Protein AF-A0A4Q5YS05-F1 (afdb_monomer_lite)

Secondary structure (DSSP, 8-state):
--EEETTEEEPTTEEEE-HHHHHHHT-EEETTEEE---HHHHHHHHHHHHHTTSBPPPEEETTEEEEEBTTHHHHH-GGGS---------------------------THHHHHHHHHHHHTTTS-----TT-S--SSS---------HHHHHHHHHHHHHHHHH-HHHHTSSB---HHHHHHHHHHS-HHHHHHHHHHHHT-TTHHHH--BHHHHHHHHHHHHHHHTT-

Radius of gyration: 27.15 Å; chains: 1; bounding box: 56×56×74 Å

Foldseek 3Di:
DWDDDPNDTHDPQKDWDALVVVQVVQWDDDDPDIDTDDSVVVVVVVVVCVVLVQWADWDDDPHTTIIGGPPNVCVVDCVNPDDPPPPPPPDDDDDDDDDDDDPPDPPPPVVVVSSVVVCVVPVPDDDDPGPPPPDDDDDDDPPPPDDDPVLVVVVVVVLVVCVVQQVVQNPAQAHDDSVLVVVDVVVDDPVLLVVLSNVLSPDVCNNVPDRHNSVSSVVSSVVVVVVVVD

pLDDT: mean 75.76, std 22.95, range [25.94, 96.25]

Structure (mmCIF, N/CA/C/O backbone):
data_AF-A0A4Q5YS05-F1
#
_entry.id   AF-A0A4Q5YS05-F1
#
loop_
_atom_site.group_PDB
_atom_site.id
_atom_site.type_symbol
_atom_site.label_atom_id
_atom_site.label_alt_id
_atom_site.label_comp_id
_atom_site.label_asym_id
_atom_site.label_entity_id
_atom_site.label_seq_id
_atom_site.pdbx_PDB_ins_code
_atom_site.Cartn_x
_atom_site.Cartn_y
_atom_site.Cartn_z
_atom_site.occupancy
_atom_site.B_iso_or_equiv
_atom_site.auth_seq_id
_atom_site.auth_comp_id
_atom_site.auth_asym_id
_atom_site.auth_atom_id
_atom_site.pdbx_PDB_model_num
ATOM 1 N N . MET A 1 1 ? 17.108 -23.846 -23.923 1.00 57.75 1 MET A N 1
ATOM 2 C CA . MET A 1 1 ? 18.018 -24.291 -22.852 1.00 57.75 1 MET A CA 1
ATOM 3 C C . MET A 1 1 ? 17.411 -23.849 -21.539 1.00 57.75 1 MET A C 1
ATOM 5 O O . MET A 1 1 ? 17.376 -22.647 -21.284 1.00 57.75 1 MET A O 1
ATOM 9 N N . ASP A 1 2 ? 16.872 -24.794 -20.776 1.00 75.19 2 ASP A N 1
ATOM 10 C CA . ASP A 1 2 ? 16.338 -24.510 -19.445 1.00 75.19 2 ASP A CA 1
ATOM 11 C C . ASP A 1 2 ? 17.495 -24.235 -18.484 1.00 75.19 2 ASP A C 1
ATOM 13 O O . ASP A 1 2 ? 18.583 -24.799 -18.623 1.00 75.19 2 ASP A O 1
ATOM 17 N N . LYS A 1 3 ? 17.289 -23.306 -17.551 1.00 78.62 3 LYS A N 1
ATOM 18 C CA . LYS A 1 3 ? 18.328 -22.861 -16.615 1.00 78.62 3 LYS A CA 1
ATOM 19 C C . LYS A 1 3 ? 17.874 -23.131 -15.194 1.00 78.62 3 LYS A C 1
ATOM 21 O O . LYS A 1 3 ? 16.704 -22.966 -14.873 1.00 78.62 3 LYS A O 1
ATOM 26 N N . ILE A 1 4 ? 18.807 -23.505 -14.328 1.00 79.88 4 ILE A N 1
ATOM 27 C CA . ILE A 1 4 ? 18.542 -23.609 -12.894 1.00 79.88 4 ILE A CA 1
ATOM 28 C C . ILE A 1 4 ? 18.959 -22.286 -12.258 1.00 79.88 4 ILE A C 1
ATOM 30 O O . ILE A 1 4 ? 20.103 -21.861 -12.415 1.00 79.88 4 ILE A O 1
ATOM 34 N N . ALA A 1 5 ? 18.048 -21.631 -11.540 1.00 69.69 5 ALA A N 1
ATOM 35 C CA . ALA A 1 5 ? 18.396 -20.497 -10.690 1.00 69.69 5 ALA A CA 1
ATOM 36 C C . ALA A 1 5 ? 17.668 -20.604 -9.349 1.00 69.69 5 ALA A C 1
ATOM 38 O O . ALA A 1 5 ? 16.493 -20.963 -9.301 1.00 69.69 5 ALA A O 1
ATOM 39 N N . PHE A 1 6 ? 18.382 -20.312 -8.258 1.00 66.69 6 PHE A N 1
ATOM 40 C CA . PHE A 1 6 ? 17.855 -20.360 -6.886 1.00 66.69 6 PHE A CA 1
ATOM 41 C C . PHE A 1 6 ? 17.143 -21.683 -6.535 1.00 66.69 6 PHE A C 1
ATOM 43 O O . PHE A 1 6 ? 16.116 -21.691 -5.863 1.00 66.69 6 PHE A O 1
ATOM 50 N N . GLY A 1 7 ? 17.672 -22.811 -7.027 1.00 75.75 7 GLY A N 1
ATOM 51 C CA . GLY A 1 7 ? 17.111 -24.146 -6.787 1.00 75.75 7 GLY A CA 1
ATOM 52 C C . GLY A 1 7 ? 15.812 -24.449 -7.543 1.00 75.75 7 GLY A C 1
ATOM 53 O O . GLY A 1 7 ? 15.203 -25.486 -7.299 1.00 75.75 7 GLY A O 1
ATOM 54 N N . ARG A 1 8 ? 15.381 -23.576 -8.463 1.00 76.38 8 ARG A N 1
ATOM 55 C CA . ARG A 1 8 ? 14.202 -23.780 -9.313 1.00 76.38 8 ARG A CA 1
ATOM 56 C C . ARG A 1 8 ? 14.604 -23.952 -10.774 1.00 76.38 8 ARG A C 1
ATOM 58 O O . ARG A 1 8 ? 15.539 -23.311 -11.258 1.00 76.38 8 ARG A O 1
ATOM 65 N N . LEU A 1 9 ? 13.866 -24.807 -11.478 1.00 85.25 9 LEU A N 1
ATOM 66 C CA . LEU A 1 9 ? 13.968 -24.955 -12.925 1.00 85.25 9 LEU A CA 1
ATOM 67 C C . LEU A 1 9 ? 13.234 -23.789 -13.599 1.00 85.25 9 LEU A C 1
ATOM 69 O O . LEU A 1 9 ? 12.023 -23.649 -13.444 1.00 85.25 9 LEU A O 1
ATOM 73 N N . ILE A 1 10 ? 13.965 -22.964 -14.344 1.00 88.12 10 ILE A N 1
ATOM 74 C CA . ILE A 1 10 ? 13.424 -21.856 -15.131 1.00 88.12 10 ILE A CA 1
ATOM 75 C C . ILE A 1 10 ? 13.301 -22.316 -16.577 1.00 88.12 10 ILE A C 1
ATOM 77 O O . ILE A 1 10 ? 14.301 -22.631 -17.233 1.00 88.12 10 ILE A O 1
ATOM 81 N N . ARG A 1 11 ? 12.059 -22.333 -17.063 1.00 88.25 11 ARG A N 1
ATOM 82 C CA . ARG A 1 11 ? 11.733 -22.694 -18.442 1.00 88.25 11 ARG A CA 1
ATOM 83 C C . ARG A 1 11 ? 11.949 -21.511 -19.382 1.00 88.25 11 ARG A C 1
ATOM 85 O O . ARG A 1 11 ? 11.989 -20.351 -18.966 1.00 88.25 11 ARG A O 1
ATOM 92 N N . ARG A 1 12 ? 12.047 -21.795 -20.681 1.00 86.56 12 ARG A N 1
ATOM 93 C CA . ARG A 1 12 ? 12.027 -20.762 -21.731 1.00 86.56 12 ARG A CA 1
ATOM 94 C C . ARG A 1 12 ? 10.811 -19.833 -21.557 1.00 86.56 12 ARG A C 1
ATOM 96 O O . ARG A 1 12 ? 9.699 -20.301 -21.340 1.00 86.56 12 ARG A O 1
ATOM 103 N N . GLY A 1 13 ? 11.038 -18.521 -21.644 1.00 87.06 13 GLY A N 1
ATOM 104 C CA . GLY A 1 13 ? 10.004 -17.496 -21.436 1.00 87.06 13 GLY A CA 1
ATOM 105 C C . GLY A 1 13 ? 9.742 -17.119 -19.972 1.00 87.06 13 GLY A C 1
ATOM 106 O O . GLY A 1 13 ? 8.901 -16.259 -19.709 1.00 87.06 13 GLY A O 1
ATOM 107 N N . GLN A 1 14 ? 10.471 -17.716 -19.023 1.00 90.38 14 GLN A N 1
ATOM 108 C CA . GLN A 1 14 ? 10.430 -17.349 -17.608 1.00 90.38 14 GLN A CA 1
ATOM 109 C C . GLN A 1 14 ? 11.733 -16.680 -17.165 1.00 90.38 14 GLN A C 1
ATOM 111 O O . GLN A 1 14 ? 12.819 -16.973 -17.670 1.00 90.38 14 GLN A O 1
ATOM 116 N N . LEU A 1 15 ? 11.624 -15.781 -16.190 1.00 89.62 15 LEU A N 1
ATOM 117 C CA . LEU A 1 15 ? 12.745 -15.047 -15.624 1.00 89.62 15 LEU A CA 1
ATOM 118 C C . LEU A 1 15 ? 12.557 -14.881 -14.117 1.00 89.62 15 LEU A C 1
ATOM 120 O O . LEU A 1 15 ? 11.584 -14.282 -13.673 1.00 89.62 15 LEU A O 1
ATOM 124 N N . PHE A 1 16 ? 13.515 -15.363 -13.329 1.00 90.75 16 PHE A N 1
ATOM 125 C CA . PHE A 1 16 ? 13.541 -15.123 -11.889 1.00 90.75 16 PHE A CA 1
ATOM 126 C C . PHE A 1 16 ? 14.486 -13.969 -11.567 1.00 90.75 16 PHE A C 1
ATOM 128 O O . PHE A 1 16 ? 15.689 -14.074 -11.823 1.00 90.75 16 PHE A O 1
ATOM 135 N N . ARG A 1 17 ? 13.949 -12.873 -11.024 1.00 90.00 17 ARG A N 1
ATOM 136 C CA . ARG A 1 17 ? 14.733 -11.693 -10.638 1.00 90.00 17 ARG A CA 1
ATOM 137 C C . ARG A 1 17 ? 14.161 -10.978 -9.429 1.00 90.00 17 ARG A C 1
ATOM 139 O O . ARG A 1 17 ? 12.964 -11.013 -9.148 1.00 90.00 17 ARG A O 1
ATOM 146 N N . THR A 1 18 ? 15.037 -10.267 -8.735 1.00 91.06 18 THR A N 1
ATOM 147 C CA . THR A 1 18 ? 14.646 -9.311 -7.701 1.00 91.06 18 THR A CA 1
ATOM 148 C C . THR A 1 18 ? 14.323 -7.951 -8.316 1.00 91.06 18 THR A C 1
ATOM 150 O O . THR A 1 18 ? 14.853 -7.573 -9.363 1.00 91.06 18 THR A O 1
ATOM 153 N N . GLN A 1 19 ? 13.504 -7.153 -7.629 1.00 89.31 19 GLN A N 1
ATOM 154 C CA . GLN A 1 19 ? 13.218 -5.782 -8.062 1.00 89.31 19 GLN A CA 1
ATOM 155 C C . GLN A 1 19 ? 14.488 -4.919 -8.132 1.00 89.31 19 GLN A C 1
ATOM 157 O O . GLN A 1 19 ? 14.585 -4.034 -8.978 1.00 89.31 19 GLN A O 1
ATOM 162 N N . LYS A 1 20 ? 15.476 -5.181 -7.267 1.00 91.38 20 LYS A N 1
ATOM 163 C CA . LYS A 1 20 ? 16.763 -4.476 -7.276 1.00 91.38 20 LYS A CA 1
ATOM 164 C C . LYS A 1 20 ? 17.561 -4.793 -8.541 1.00 91.38 20 LYS A C 1
ATOM 166 O O . LYS A 1 20 ? 17.992 -3.867 -9.216 1.00 91.38 20 LYS A O 1
ATOM 171 N N . GLU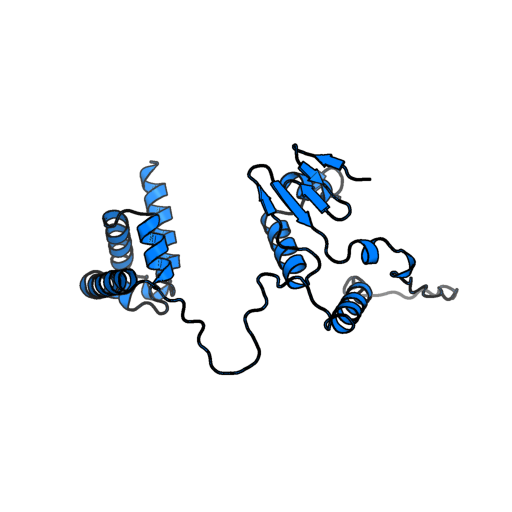 A 1 21 ? 17.690 -6.071 -8.893 1.00 92.69 21 GLU A N 1
ATOM 172 C CA . GLU A 1 21 ? 18.385 -6.490 -10.118 1.00 92.69 21 GLU A CA 1
ATOM 173 C C . GLU A 1 21 ? 17.717 -5.916 -11.371 1.00 92.69 21 GLU A C 1
ATOM 175 O O . GLU A 1 21 ? 18.404 -5.469 -12.281 1.00 92.69 21 GLU A O 1
ATOM 180 N N . ILE A 1 22 ? 16.380 -5.879 -11.408 1.00 92.56 22 ILE A N 1
ATOM 181 C CA . ILE A 1 22 ? 15.634 -5.280 -12.524 1.00 92.56 22 ILE A CA 1
ATOM 182 C C . ILE A 1 22 ? 15.954 -3.786 -12.638 1.00 92.56 22 ILE A C 1
ATOM 184 O O . ILE A 1 22 ? 16.233 -3.294 -13.727 1.00 92.56 22 ILE A O 1
ATOM 188 N N . ARG A 1 23 ? 15.973 -3.058 -11.517 1.00 94.44 23 ARG A N 1
ATOM 189 C CA . ARG A 1 23 ? 16.335 -1.632 -11.500 1.00 94.44 23 ARG A CA 1
ATOM 190 C C . ARG A 1 23 ? 17.771 -1.382 -11.944 1.00 94.44 23 ARG A C 1
ATOM 192 O O . ARG A 1 23 ? 18.026 -0.396 -12.625 1.00 94.44 23 ARG A O 1
ATOM 199 N N . GLU A 1 24 ? 18.697 -2.246 -11.544 1.00 94.25 24 GLU A N 1
ATOM 200 C CA . GLU A 1 24 ? 20.098 -2.163 -11.954 1.00 94.25 24 GLU A CA 1
ATOM 201 C C . GLU A 1 24 ? 20.262 -2.471 -13.446 1.00 94.25 24 GLU A C 1
ATOM 203 O O . GLU A 1 24 ? 20.977 -1.748 -14.137 1.00 94.25 24 GLU A O 1
ATOM 208 N N . ALA A 1 25 ? 19.554 -3.475 -13.966 1.00 94.00 25 ALA A N 1
ATOM 209 C CA . ALA A 1 25 ? 19.558 -3.819 -15.387 1.00 94.00 25 ALA A CA 1
ATOM 210 C C . ALA A 1 25 ? 18.944 -2.715 -16.262 1.00 94.00 25 ALA A C 1
ATOM 212 O O . ALA A 1 25 ? 19.411 -2.479 -17.371 1.00 94.00 25 ALA A O 1
ATOM 213 N N . LEU A 1 26 ? 17.930 -2.016 -15.745 1.00 93.19 26 LEU A N 1
ATOM 214 C CA . LEU A 1 26 ? 17.290 -0.870 -16.395 1.00 93.19 26 LEU A CA 1
ATOM 215 C C . LEU A 1 26 ? 17.979 0.466 -16.081 1.00 93.19 26 LEU A C 1
ATOM 217 O O . LEU A 1 26 ? 17.432 1.518 -16.402 1.00 93.19 26 LEU A O 1
ATOM 221 N N . SER A 1 27 ? 19.137 0.455 -15.417 1.00 94.88 27 SER A N 1
ATOM 222 C CA . SER A 1 27 ? 19.877 1.681 -15.124 1.00 94.88 27 SER A CA 1
ATOM 223 C C . SER A 1 27 ? 20.571 2.222 -16.372 1.00 94.88 27 SER A C 1
ATOM 225 O O . SER A 1 27 ? 21.006 1.469 -17.243 1.00 94.88 27 SER A O 1
ATOM 227 N N . TRP A 1 28 ? 20.706 3.541 -16.456 1.00 96.12 28 TRP A N 1
ATOM 228 C CA . TRP A 1 28 ? 21.373 4.208 -17.571 1.00 96.12 28 TRP A CA 1
ATOM 229 C C . TRP A 1 28 ? 22.392 5.225 -17.067 1.00 96.12 28 TRP A C 1
ATOM 231 O O . TRP A 1 28 ? 22.366 5.664 -15.914 1.00 96.12 28 TRP A O 1
ATOM 241 N N . LYS A 1 29 ? 23.337 5.596 -17.935 1.00 95.50 29 LYS A N 1
ATOM 242 C CA . LYS A 1 29 ? 24.318 6.637 -17.626 1.00 95.50 29 LYS A CA 1
ATOM 243 C C . LYS A 1 29 ? 23.774 8.007 -18.004 1.00 95.50 29 LYS A C 1
ATOM 245 O O . LYS A 1 29 ? 23.277 8.202 -19.109 1.00 95.50 29 LYS A O 1
ATOM 250 N N . VAL A 1 30 ? 23.942 8.963 -17.100 1.00 93.50 30 VAL A N 1
ATOM 251 C CA . VAL A 1 30 ? 23.727 10.390 -17.351 1.00 93.50 30 VAL A CA 1
ATOM 252 C C . VAL A 1 30 ? 25.040 11.096 -17.037 1.00 93.50 30 VAL A C 1
ATOM 254 O O . VAL A 1 30 ? 25.350 11.369 -15.880 1.00 93.50 30 VAL A O 1
ATOM 257 N N . GLY A 1 31 ? 25.865 11.333 -18.058 1.00 95.25 31 GLY A N 1
ATOM 258 C CA . GLY A 1 31 ? 27.258 11.740 -17.848 1.00 95.25 31 GLY A CA 1
ATOM 259 C C . GLY A 1 31 ? 28.034 10.667 -17.071 1.00 95.25 31 GLY A C 1
ATOM 260 O O . GLY A 1 31 ? 28.061 9.506 -17.477 1.00 95.25 31 GLY A O 1
ATOM 261 N N . TYR A 1 32 ? 28.635 11.045 -15.937 1.00 93.69 32 TYR A N 1
ATOM 262 C CA . TYR A 1 32 ? 29.400 10.133 -15.069 1.00 93.69 32 TYR A CA 1
ATOM 263 C C . TYR A 1 32 ? 28.557 9.405 -14.012 1.00 93.69 32 TYR A C 1
ATOM 265 O O . TYR A 1 32 ? 29.038 8.450 -13.403 1.00 93.69 32 TYR A O 1
ATOM 273 N N . ARG A 1 33 ? 27.309 9.832 -13.779 1.00 87.19 33 ARG A N 1
ATOM 274 C CA . ARG A 1 33 ? 26.412 9.196 -12.800 1.00 87.19 33 ARG A CA 1
ATOM 275 C C . ARG A 1 33 ? 25.564 8.107 -13.450 1.00 87.19 33 ARG A C 1
ATOM 277 O O . ARG A 1 33 ? 25.246 8.166 -14.639 1.00 87.19 33 ARG A O 1
ATOM 284 N N . ARG A 1 34 ? 25.177 7.123 -12.640 1.00 94.19 34 ARG A N 1
ATOM 285 C CA . ARG A 1 34 ? 24.234 6.064 -13.008 1.00 94.19 34 ARG A CA 1
ATOM 286 C C . ARG A 1 34 ? 22.876 6.388 -12.402 1.00 94.19 34 ARG A C 1
ATOM 288 O O . ARG A 1 34 ? 22.753 6.439 -11.182 1.00 94.19 34 ARG A O 1
ATOM 295 N N . GLU A 1 35 ? 21.892 6.584 -13.263 1.00 95.81 35 GLU A N 1
ATOM 296 C CA . GLU A 1 35 ? 20.496 6.778 -12.889 1.00 95.81 35 GLU A CA 1
ATOM 297 C C . GLU A 1 35 ? 19.749 5.450 -12.986 1.00 95.81 35 GLU A C 1
ATOM 299 O O . GLU A 1 35 ? 20.104 4.568 -13.768 1.00 95.81 35 GLU A O 1
ATOM 304 N N . MET A 1 36 ? 18.718 5.291 -12.164 1.00 95.25 36 MET A N 1
ATOM 305 C CA . MET A 1 36 ? 17.871 4.103 -12.161 1.00 95.25 36 MET A CA 1
ATOM 306 C C . MET A 1 36 ? 16.436 4.492 -11.841 1.00 95.25 36 MET A C 1
ATOM 308 O O . MET A 1 36 ? 16.185 5.443 -11.100 1.00 95.25 36 MET A O 1
ATOM 312 N N . TYR A 1 37 ? 15.483 3.703 -12.325 1.00 95.38 37 TYR A N 1
ATOM 313 C CA . TYR A 1 37 ? 14.086 3.890 -11.955 1.00 95.38 37 TYR A CA 1
ATOM 314 C C . TYR A 1 37 ? 13.873 3.704 -10.456 1.00 95.38 37 TYR A C 1
ATOM 316 O O . TYR A 1 37 ? 14.577 2.933 -9.797 1.00 95.38 37 TYR A O 1
ATOM 324 N N . SER A 1 38 ? 12.873 4.396 -9.914 1.00 93.12 38 SER A N 1
ATOM 325 C CA . SER A 1 38 ? 12.418 4.172 -8.543 1.00 93.12 38 SER A CA 1
ATOM 326 C C . SER A 1 38 ? 11.724 2.809 -8.414 1.00 93.12 38 SER A C 1
ATOM 328 O O . SER A 1 38 ? 11.219 2.258 -9.393 1.00 93.12 38 SER A O 1
ATOM 330 N N . ALA A 1 39 ? 11.665 2.262 -7.197 1.00 89.94 39 ALA A N 1
ATOM 331 C CA . ALA A 1 39 ? 10.968 0.998 -6.953 1.00 89.94 39 ALA A CA 1
ATOM 332 C C . ALA A 1 39 ? 9.484 1.075 -7.357 1.00 89.94 39 ALA A C 1
ATOM 334 O O . ALA A 1 39 ? 8.991 0.196 -8.058 1.00 89.94 39 ALA A O 1
ATOM 335 N N . SER A 1 40 ? 8.798 2.160 -6.996 1.00 90.31 40 SER A N 1
ATOM 336 C CA . SER A 1 40 ? 7.386 2.365 -7.331 1.00 90.31 40 SER A CA 1
ATOM 337 C C . SER A 1 40 ? 7.145 2.528 -8.832 1.00 90.31 40 SER A C 1
ATOM 339 O O . SER A 1 40 ? 6.135 2.040 -9.327 1.00 90.31 40 SER A O 1
ATOM 341 N N . SER A 1 41 ? 8.066 3.163 -9.567 1.00 91.94 41 SER A N 1
ATOM 342 C CA . SER A 1 41 ? 8.003 3.238 -11.035 1.00 91.94 41 SER A CA 1
ATOM 343 C C . SER A 1 41 ? 8.038 1.848 -11.664 1.00 91.94 41 SER A C 1
ATOM 345 O O . SER A 1 41 ? 7.241 1.564 -12.550 1.00 91.94 41 SER A O 1
ATOM 347 N N . ILE A 1 42 ? 8.919 0.972 -11.171 1.00 93.12 42 ILE A N 1
ATOM 348 C CA . ILE A 1 42 ? 8.990 -0.413 -11.644 1.00 93.12 42 ILE A CA 1
ATOM 349 C C . ILE A 1 42 ? 7.710 -1.175 -11.301 1.00 93.12 42 ILE A C 1
ATOM 351 O O . ILE A 1 42 ? 7.162 -1.830 -12.177 1.00 93.12 42 ILE A O 1
ATOM 355 N N . SER A 1 43 ? 7.196 -1.061 -10.073 1.00 90.12 43 SER A N 1
ATOM 356 C CA . SER A 1 43 ? 5.944 -1.729 -9.689 1.00 90.12 43 SER A CA 1
ATOM 357 C C . SER A 1 43 ? 4.770 -1.308 -10.576 1.00 90.12 43 SER A C 1
ATOM 359 O O . SER A 1 43 ? 4.065 -2.168 -11.080 1.00 90.12 43 SER A O 1
ATOM 361 N N . ARG A 1 44 ? 4.629 -0.008 -10.861 1.00 91.94 44 ARG A N 1
ATOM 362 C CA . ARG A 1 44 ? 3.592 0.488 -11.781 1.00 91.94 44 ARG A CA 1
ATOM 363 C C . ARG A 1 44 ? 3.766 -0.034 -13.203 1.00 91.94 44 ARG A C 1
ATOM 365 O O . ARG A 1 44 ? 2.785 -0.341 -13.862 1.00 91.94 44 ARG A O 1
ATOM 372 N N . ALA A 1 45 ? 5.004 -0.142 -13.681 1.00 91.50 45 ALA A N 1
ATOM 373 C CA . ALA A 1 45 ? 5.262 -0.731 -14.991 1.00 91.50 45 ALA A CA 1
ATOM 374 C C . ALA A 1 45 ? 4.833 -2.208 -15.036 1.00 91.50 45 ALA A C 1
ATOM 376 O O . ALA A 1 45 ? 4.256 -2.637 -16.028 1.00 91.50 45 ALA A O 1
ATOM 377 N N . PHE A 1 46 ? 5.053 -2.970 -13.959 1.00 90.31 46 PHE A N 1
ATOM 378 C CA . PHE A 1 46 ? 4.534 -4.337 -13.846 1.00 90.31 46 PHE A CA 1
ATOM 379 C C . PHE A 1 46 ? 3.005 -4.383 -13.876 1.00 90.31 46 PHE A C 1
ATOM 381 O O . PHE A 1 46 ? 2.462 -5.242 -14.563 1.00 90.31 46 PHE A O 1
ATOM 388 N N . ASP A 1 47 ? 2.330 -3.461 -13.186 1.00 89.06 47 ASP A N 1
ATOM 389 C CA . ASP A 1 47 ? 0.865 -3.382 -13.195 1.00 89.06 47 ASP A CA 1
ATOM 390 C C . ASP A 1 47 ? 0.330 -3.178 -14.622 1.00 89.06 47 ASP A C 1
ATOM 392 O O . ASP A 1 47 ? -0.568 -3.899 -15.046 1.00 89.06 47 ASP A O 1
ATOM 396 N N . HIS A 1 48 ? 0.941 -2.278 -15.401 1.00 90.62 48 HIS A N 1
ATOM 397 C CA . HIS A 1 48 ? 0.556 -2.061 -16.800 1.00 90.62 48 HIS A CA 1
ATOM 398 C C . HIS A 1 48 ? 0.816 -3.284 -17.686 1.00 90.62 48 HIS A C 1
ATOM 400 O O . HIS A 1 48 ? -0.047 -3.683 -18.456 1.00 90.62 48 HIS A O 1
ATOM 406 N N . LEU A 1 49 ? 1.970 -3.942 -17.541 1.00 90.25 49 LEU A N 1
ATOM 407 C CA . LEU A 1 49 ? 2.271 -5.154 -18.313 1.00 90.25 49 LEU A CA 1
ATOM 408 C C . LEU A 1 49 ? 1.319 -6.317 -17.988 1.00 90.25 49 LEU A C 1
ATOM 410 O O . LEU A 1 49 ? 1.081 -7.173 -18.844 1.00 90.25 49 LEU A O 1
ATOM 414 N N . LEU A 1 50 ? 0.817 -6.377 -16.751 1.00 88.81 50 LEU A N 1
ATOM 415 C CA . LEU A 1 50 ? -0.201 -7.339 -16.329 1.00 88.81 50 LEU A CA 1
ATOM 416 C C . LEU A 1 50 ? -1.566 -7.007 -16.931 1.00 88.81 50 LEU A C 1
ATOM 418 O O . LEU A 1 50 ? -2.234 -7.907 -17.435 1.00 88.81 50 LEU A O 1
ATOM 422 N N . GLU A 1 51 ? -1.960 -5.734 -16.889 1.00 82.75 51 GLU A N 1
ATOM 423 C CA . GLU A 1 51 ? -3.209 -5.232 -17.473 1.00 82.75 51 GLU A CA 1
ATOM 424 C C . GLU A 1 51 ? -3.265 -5.484 -18.987 1.00 82.75 51 GLU A C 1
ATOM 426 O O . GLU A 1 51 ? -4.269 -5.978 -19.496 1.00 82.75 51 GLU A O 1
ATOM 431 N N . ASP A 1 52 ? -2.146 -5.270 -19.681 1.00 83.69 52 ASP A N 1
ATOM 432 C CA . ASP A 1 52 ? -1.998 -5.521 -21.118 1.00 83.69 52 ASP A CA 1
ATOM 433 C C . ASP A 1 52 ? -1.854 -7.019 -21.465 1.00 83.69 52 ASP A C 1
ATOM 435 O O . ASP A 1 52 ? -1.743 -7.392 -22.634 1.00 83.69 52 ASP A O 1
ATOM 439 N N . GLY A 1 53 ? -1.815 -7.906 -20.463 1.00 86.00 53 GLY A N 1
ATOM 440 C CA . GLY A 1 53 ? -1.680 -9.353 -20.656 1.00 86.00 53 GLY A CA 1
ATOM 441 C C . GLY A 1 53 ? -0.324 -9.796 -21.221 1.00 86.00 53 GLY A C 1
ATOM 442 O O . GLY A 1 53 ? -0.183 -10.935 -21.677 1.00 86.00 53 GLY A O 1
ATOM 443 N N . MET A 1 54 ? 0.691 -8.928 -21.190 1.00 87.19 54 MET A N 1
ATOM 444 C CA . MET A 1 54 ? 2.037 -9.218 -21.701 1.00 87.19 54 MET A CA 1
ATOM 445 C C . MET A 1 54 ? 2.811 -10.164 -20.782 1.00 87.19 54 MET A C 1
ATOM 447 O O . MET A 1 54 ? 3.657 -10.939 -21.236 1.00 87.19 54 MET A O 1
ATOM 451 N N . ILE A 1 55 ? 2.517 -10.118 -19.485 1.00 91.25 55 ILE A N 1
ATOM 452 C CA . ILE A 1 55 ? 3.103 -10.994 -18.473 1.00 91.25 55 ILE A CA 1
ATOM 453 C C . ILE A 1 55 ? 2.004 -11.646 -17.637 1.00 91.25 55 ILE A C 1
ATOM 455 O O . ILE A 1 55 ? 0.912 -11.104 -17.487 1.00 91.25 55 ILE A O 1
ATOM 459 N N . LYS A 1 56 ? 2.298 -12.818 -17.071 1.00 89.12 56 LYS A N 1
ATOM 460 C CA . LYS A 1 56 ? 1.448 -13.434 -16.044 1.00 89.12 56 LYS A CA 1
ATOM 461 C C . LYS A 1 56 ? 1.752 -12.841 -14.675 1.00 89.12 56 LYS A C 1
ATOM 463 O O . LYS A 1 56 ? 2.849 -12.321 -14.460 1.00 89.12 56 LYS A O 1
ATOM 468 N N . GLU A 1 57 ? 0.796 -12.982 -13.752 1.00 84.81 57 GLU A N 1
ATOM 469 C CA . GLU A 1 57 ? 0.986 -12.615 -12.347 1.00 84.81 57 GLU A CA 1
ATOM 470 C C . GLU A 1 57 ? 2.307 -13.214 -11.836 1.00 84.81 57 GLU A C 1
ATOM 472 O O . GLU A 1 57 ? 2.485 -14.436 -11.888 1.00 84.81 57 GLU A O 1
ATOM 477 N N . PRO A 1 58 ? 3.268 -12.374 -11.412 1.00 84.38 58 PRO A N 1
ATOM 478 C CA . PRO A 1 58 ? 4.571 -12.864 -11.009 1.00 84.38 58 PRO A CA 1
ATOM 479 C C . PRO A 1 58 ? 4.445 -13.651 -9.706 1.00 84.38 58 PRO A C 1
ATOM 481 O O . PRO A 1 58 ? 3.887 -13.154 -8.724 1.00 84.38 58 PRO A O 1
ATOM 484 N N . GLU A 1 59 ? 5.006 -14.859 -9.661 1.00 82.88 59 GLU A N 1
ATOM 485 C CA . GLU A 1 59 ? 5.014 -15.633 -8.420 1.00 82.88 59 GLU A CA 1
ATOM 486 C C . GLU A 1 59 ? 5.974 -14.971 -7.432 1.00 82.88 59 GLU A C 1
ATOM 488 O O . GLU A 1 59 ? 7.182 -14.863 -7.678 1.00 82.88 59 GLU A O 1
ATOM 493 N N . GLN A 1 60 ? 5.425 -14.506 -6.312 1.00 78.56 60 GLN A N 1
ATOM 494 C CA . GLN A 1 60 ? 6.198 -13.865 -5.259 1.00 78.56 60 GLN A CA 1
ATOM 495 C C . GLN A 1 60 ? 6.880 -14.931 -4.402 1.00 78.56 60 GLN A C 1
ATOM 497 O O . GLN A 1 60 ? 6.240 -15.831 -3.862 1.00 78.56 60 GLN A O 1
ATOM 502 N N . SER A 1 61 ? 8.193 -14.812 -4.254 1.00 78.38 61 SER A N 1
ATOM 503 C CA . SER A 1 61 ? 8.999 -15.614 -3.343 1.00 78.38 61 SER A CA 1
ATOM 504 C C . SER A 1 61 ? 9.776 -14.681 -2.423 1.00 78.38 61 SER A C 1
ATOM 506 O O . SER A 1 61 ? 10.062 -13.539 -2.772 1.00 78.38 61 SER A O 1
ATOM 508 N N . THR A 1 62 ? 10.215 -15.181 -1.270 1.00 72.62 62 THR A N 1
ATOM 509 C CA . THR A 1 62 ? 11.026 -14.410 -0.308 1.00 72.62 62 THR A CA 1
ATOM 510 C C . THR A 1 62 ? 12.290 -13.804 -0.932 1.00 72.62 62 THR A C 1
ATOM 512 O O . THR A 1 62 ? 12.786 -12.782 -0.472 1.00 72.62 62 THR A O 1
ATOM 515 N N . LEU A 1 63 ? 12.806 -14.429 -1.994 1.00 75.50 63 LEU A N 1
ATOM 516 C CA . LEU A 1 63 ? 14.031 -14.026 -2.676 1.00 75.50 63 LEU A CA 1
ATOM 517 C C . LEU A 1 63 ? 13.795 -13.136 -3.902 1.00 75.50 63 LEU A C 1
ATOM 519 O O . LEU A 1 63 ? 14.755 -12.557 -4.390 1.00 75.50 63 LEU A O 1
ATOM 523 N N . GLY A 1 64 ? 12.570 -13.020 -4.420 1.00 85.44 64 GLY A N 1
ATOM 524 C CA . GLY A 1 64 ? 12.304 -12.309 -5.672 1.00 85.44 64 GLY A CA 1
ATOM 525 C C . GLY A 1 64 ? 11.036 -12.779 -6.377 1.00 85.44 64 GLY A C 1
ATOM 526 O O . GLY A 1 64 ? 10.185 -13.435 -5.780 1.00 85.44 64 GLY A O 1
ATOM 527 N N . PHE A 1 65 ? 10.924 -12.442 -7.660 1.00 88.25 65 PHE A N 1
ATOM 528 C CA . PHE A 1 65 ? 9.736 -12.681 -8.473 1.00 88.25 65 PHE A CA 1
ATOM 529 C C . PHE A 1 65 ? 10.060 -13.616 -9.638 1.00 88.25 65 PHE A C 1
ATOM 531 O O . PHE A 1 65 ? 11.054 -13.404 -10.340 1.00 88.25 65 PHE A O 1
ATOM 538 N N . LEU A 1 66 ? 9.212 -14.623 -9.869 1.00 90.31 66 LEU A N 1
ATOM 539 C CA . LEU A 1 66 ? 9.224 -15.395 -11.112 1.00 90.31 66 LEU A CA 1
ATOM 540 C C . LEU A 1 66 ? 8.283 -14.730 -12.119 1.00 90.31 66 LEU A C 1
ATOM 542 O O . LEU A 1 66 ? 7.064 -14.797 -11.991 1.00 90.31 66 LEU A O 1
ATOM 546 N N . ILE A 1 67 ? 8.862 -14.088 -13.124 1.00 91.69 67 ILE A N 1
ATOM 547 C CA . ILE A 1 67 ? 8.149 -13.389 -14.189 1.00 91.69 67 ILE A CA 1
ATOM 548 C C . ILE A 1 67 ? 7.979 -14.358 -15.356 1.00 91.69 67 ILE A C 1
ATOM 550 O O . ILE A 1 67 ? 8.962 -14.908 -15.854 1.00 91.69 67 ILE A O 1
ATOM 554 N N . THR A 1 68 ? 6.743 -14.559 -15.808 1.00 93.00 68 THR A N 1
ATOM 555 C CA . THR A 1 68 ? 6.439 -15.371 -16.995 1.00 93.00 68 THR A CA 1
ATOM 556 C C . THR A 1 68 ? 5.900 -14.463 -18.093 1.00 93.00 68 THR A C 1
ATOM 558 O O . THR A 1 68 ? 4.888 -13.795 -17.888 1.00 93.00 68 THR A O 1
ATOM 561 N N . ILE A 1 69 ? 6.567 -14.437 -19.248 1.00 91.62 69 ILE A N 1
ATOM 562 C CA . ILE A 1 69 ? 6.164 -13.629 -20.406 1.00 91.62 69 ILE A CA 1
ATOM 563 C C . ILE A 1 69 ? 5.121 -14.410 -21.214 1.00 91.62 69 ILE A C 1
ATOM 565 O O . ILE A 1 69 ? 5.372 -15.544 -21.631 1.00 91.62 69 ILE A O 1
ATOM 569 N N . CYS A 1 70 ? 3.951 -13.815 -21.443 1.00 88.81 70 CYS A N 1
ATOM 570 C CA . CYS A 1 70 ? 2.937 -14.375 -22.336 1.00 88.81 70 CYS A CA 1
ATOM 571 C C . CYS A 1 70 ? 3.412 -14.248 -23.789 1.00 88.81 70 CYS A C 1
ATOM 573 O O . CYS A 1 70 ? 4.019 -13.247 -24.141 1.00 88.81 70 CYS A O 1
ATOM 575 N N . HIS A 1 71 ? 3.142 -15.237 -24.645 1.00 84.75 71 HIS A N 1
ATOM 576 C CA . HIS A 1 71 ? 3.525 -15.198 -26.069 1.00 84.75 71 HIS A CA 1
ATOM 577 C C . HIS A 1 71 ? 5.026 -14.944 -26.314 1.00 84.75 71 HIS A C 1
ATOM 579 O O . HIS A 1 71 ? 5.406 -14.249 -27.252 1.00 84.75 71 HIS A O 1
ATOM 585 N N . TYR A 1 72 ? 5.899 -15.523 -25.482 1.00 87.38 72 TYR A N 1
ATOM 586 C CA . TYR A 1 72 ? 7.349 -15.325 -25.584 1.00 87.38 72 TYR A CA 1
ATOM 587 C C . TYR A 1 72 ? 7.895 -15.565 -27.000 1.00 87.38 72 TYR A C 1
ATOM 589 O O . TYR A 1 72 ? 8.692 -14.769 -27.490 1.00 87.38 72 TYR A O 1
ATOM 597 N N . ASP A 1 73 ? 7.434 -16.618 -27.676 1.00 87.62 73 ASP A N 1
ATOM 598 C CA . ASP A 1 73 ? 7.902 -16.955 -29.022 1.00 87.62 73 ASP A CA 1
ATOM 599 C C . ASP A 1 73 ? 7.522 -15.899 -30.067 1.00 87.62 73 ASP A C 1
ATOM 601 O O . ASP A 1 73 ? 8.322 -15.617 -30.955 1.00 87.62 73 ASP A O 1
ATOM 605 N N . TYR A 1 74 ? 6.372 -15.231 -29.914 1.00 86.94 74 TYR A N 1
ATOM 606 C CA . TYR A 1 74 ? 5.995 -14.104 -30.770 1.00 86.94 74 TYR A CA 1
ATOM 607 C C . TYR A 1 74 ? 7.011 -12.957 -30.656 1.00 86.94 74 TYR A C 1
ATOM 609 O O . TYR A 1 74 ? 7.456 -12.424 -31.670 1.00 86.94 74 TYR A O 1
ATOM 617 N N . TYR A 1 75 ? 7.443 -12.613 -29.440 1.00 84.56 75 TYR A N 1
ATOM 618 C CA . TYR A 1 75 ? 8.397 -11.518 -29.224 1.00 84.56 75 TYR A CA 1
ATOM 619 C C . TYR A 1 75 ? 9.834 -11.842 -29.641 1.00 84.56 75 TYR A C 1
ATOM 621 O O . TYR A 1 75 ? 10.636 -10.927 -29.804 1.00 84.56 75 TYR A O 1
ATOM 629 N N . GLN A 1 76 ? 10.191 -13.120 -29.772 1.00 86.25 76 GLN A N 1
ATOM 630 C CA . GLN A 1 76 ? 11.534 -13.515 -30.205 1.00 86.25 76 GLN A CA 1
ATOM 631 C C . GLN A 1 76 ? 11.678 -13.585 -31.730 1.00 86.25 76 GLN A C 1
ATOM 633 O O . GLN A 1 76 ? 12.804 -13.629 -32.222 1.00 86.25 76 GLN A O 1
ATOM 638 N N . ASN A 1 77 ? 10.572 -13.582 -32.480 1.00 86.12 77 ASN A N 1
ATOM 639 C CA . ASN A 1 77 ? 10.603 -13.702 -33.933 1.00 86.12 77 ASN A CA 1
ATOM 640 C C . ASN A 1 77 ? 10.831 -12.325 -34.592 1.00 86.12 77 ASN A C 1
ATOM 642 O O . ASN A 1 77 ? 9.959 -11.460 -34.499 1.00 86.12 77 ASN A O 1
ATOM 646 N N . PRO A 1 78 ? 11.962 -12.104 -35.293 1.00 82.75 78 PRO A N 1
ATOM 647 C CA . PRO A 1 78 ? 12.284 -10.806 -35.895 1.00 82.75 78 PRO A CA 1
ATOM 648 C C . PRO A 1 78 ? 11.321 -10.409 -37.023 1.00 82.75 78 PRO A C 1
ATOM 650 O O . PRO A 1 78 ? 11.055 -9.225 -37.200 1.00 82.75 78 PRO A O 1
ATOM 653 N N . GLU A 1 79 ? 10.738 -11.385 -37.725 1.00 81.38 79 GLU A N 1
ATOM 654 C CA . GLU A 1 79 ? 9.742 -11.178 -38.790 1.00 81.38 79 GLU A CA 1
ATOM 655 C C . GLU A 1 79 ? 8.495 -10.411 -38.318 1.00 81.38 79 GLU A C 1
ATOM 657 O O . GLU A 1 79 ? 7.853 -9.704 -39.097 1.00 81.38 79 GLU A O 1
ATOM 662 N N . ASN A 1 80 ? 8.166 -10.502 -37.024 1.00 75.50 80 ASN A N 1
ATOM 663 C CA . ASN A 1 80 ? 7.024 -9.794 -36.446 1.00 75.50 80 ASN A CA 1
ATOM 664 C C . ASN A 1 80 ? 7.267 -8.280 -36.330 1.00 75.50 80 ASN A C 1
ATOM 666 O O . ASN A 1 80 ? 6.318 -7.506 -36.212 1.00 75.50 80 ASN A O 1
ATOM 670 N N . PHE A 1 81 ? 8.524 -7.835 -36.400 1.00 76.62 81 PHE A N 1
ATOM 671 C CA . PHE A 1 81 ? 8.913 -6.434 -36.288 1.00 76.62 81 PHE A CA 1
ATOM 672 C C . PHE A 1 81 ? 9.287 -5.884 -37.666 1.00 76.62 81 PHE A C 1
ATOM 674 O O . PHE A 1 81 ? 10.459 -5.707 -37.997 1.00 76.62 81 PHE A O 1
ATOM 681 N N . LYS A 1 82 ? 8.276 -5.591 -38.491 1.00 65.88 82 LYS A N 1
ATOM 682 C CA . LYS A 1 82 ? 8.498 -4.923 -39.780 1.00 65.88 82 LYS A CA 1
ATOM 683 C C . LYS A 1 82 ? 9.067 -3.525 -39.544 1.00 65.88 82 LYS A C 1
ATOM 685 O O . LYS A 1 82 ? 8.446 -2.689 -38.889 1.00 65.88 82 LYS A O 1
ATOM 690 N N . THR A 1 83 ? 10.236 -3.244 -40.107 1.00 55.19 83 THR A N 1
ATOM 691 C CA . THR A 1 83 ? 10.784 -1.891 -40.140 1.00 55.19 83 THR A CA 1
ATOM 692 C C . THR A 1 83 ? 10.060 -1.085 -41.213 1.00 55.19 83 THR A C 1
ATOM 694 O O . THR A 1 83 ? 10.114 -1.396 -42.403 1.00 55.19 83 THR A O 1
ATOM 697 N N . THR A 1 84 ? 9.396 -0.001 -40.812 1.00 55.72 84 THR A N 1
ATOM 698 C CA . THR A 1 84 ? 8.990 1.046 -41.754 1.00 55.72 84 THR A CA 1
ATOM 699 C C . THR A 1 84 ? 10.263 1.745 -42.228 1.00 55.72 84 THR A C 1
ATOM 701 O O . THR A 1 84 ? 10.682 2.754 -41.658 1.00 55.72 84 THR A O 1
ATOM 704 N N . THR A 1 85 ? 10.930 1.193 -43.243 1.00 53.50 85 THR A N 1
ATOM 705 C CA . THR A 1 85 ? 12.041 1.862 -43.926 1.00 53.50 85 THR A CA 1
ATOM 706 C C . THR A 1 85 ? 11.462 3.073 -44.648 1.00 53.50 85 THR A C 1
ATOM 708 O O . THR A 1 85 ? 11.050 2.993 -45.799 1.00 53.50 85 THR A O 1
ATOM 711 N N . LYS A 1 86 ? 11.364 4.213 -43.958 1.00 55.66 86 LYS A N 1
ATOM 712 C CA . LYS A 1 86 ? 11.104 5.491 -44.622 1.00 55.66 86 LYS A CA 1
ATOM 713 C C . LYS A 1 86 ? 12.311 5.767 -45.515 1.00 55.66 86 LYS A C 1
ATOM 715 O O . LYS A 1 86 ? 13.365 6.162 -45.016 1.00 55.66 86 LYS A O 1
ATOM 720 N N . GLU A 1 87 ? 12.174 5.518 -46.814 1.00 49.47 87 GLU A N 1
ATOM 721 C CA . GLU A 1 87 ? 13.158 5.898 -47.825 1.00 49.47 87 GLU A CA 1
ATOM 722 C C . GLU A 1 87 ? 13.519 7.377 -47.635 1.00 49.47 87 GLU A C 1
ATOM 724 O O . GLU A 1 87 ? 12.685 8.278 -47.781 1.00 49.47 87 GLU A O 1
ATOM 729 N N . ARG A 1 88 ? 14.768 7.648 -47.245 1.00 45.94 88 ARG A N 1
ATOM 730 C CA . ARG A 1 88 ? 15.288 9.014 -47.181 1.00 45.94 88 ARG A CA 1
ATOM 731 C C . ARG A 1 88 ? 15.362 9.540 -48.610 1.00 45.94 88 ARG A C 1
ATOM 733 O O . ARG A 1 88 ? 16.253 9.157 -49.359 1.00 45.94 88 ARG A O 1
ATOM 740 N N . ARG A 1 89 ? 14.449 10.441 -48.976 1.00 47.50 89 ARG A N 1
ATOM 741 C CA . ARG A 1 89 ? 14.576 11.236 -50.202 1.00 47.50 89 ARG A CA 1
ATOM 742 C C . ARG A 1 89 ? 15.848 12.077 -50.102 1.00 47.50 89 ARG A C 1
ATOM 744 O O . ARG A 1 89 ? 15.938 12.983 -49.274 1.00 47.50 89 ARG A O 1
ATOM 751 N N . THR A 1 90 ? 16.831 11.761 -50.936 1.00 45.44 90 THR A N 1
ATOM 752 C CA . THR A 1 90 ? 18.032 12.566 -51.161 1.00 45.44 90 THR A CA 1
ATOM 753 C C . THR A 1 90 ? 17.601 13.879 -51.818 1.00 45.44 90 THR A C 1
ATOM 755 O O . THR A 1 90 ? 17.386 13.937 -53.023 1.00 45.44 90 THR A O 1
ATOM 758 N N . GLY A 1 91 ? 17.385 14.917 -51.010 1.00 37.12 91 GLY A N 1
ATOM 759 C CA . GLY A 1 91 ? 16.942 16.237 -51.454 1.00 37.12 91 GLY A CA 1
ATOM 760 C C . GLY A 1 91 ? 17.831 17.324 -50.866 1.00 37.12 91 GLY A C 1
ATOM 761 O O . GLY A 1 91 ? 17.953 17.458 -49.651 1.00 37.12 91 GLY A O 1
ATOM 762 N N . THR A 1 92 ? 18.490 18.056 -51.754 1.00 34.03 92 THR A N 1
ATOM 763 C CA . THR A 1 92 ? 19.501 19.083 -51.508 1.00 34.03 92 THR A CA 1
ATOM 764 C C . THR A 1 92 ? 19.066 20.150 -50.498 1.00 34.03 92 THR A C 1
ATOM 766 O O . THR A 1 92 ? 17.948 20.653 -50.504 1.00 34.03 92 THR A O 1
ATOM 769 N N . ARG A 1 93 ? 20.015 20.506 -49.632 1.00 43.75 93 ARG A N 1
ATOM 770 C CA . ARG A 1 93 ? 19.926 21.463 -48.526 1.00 43.75 93 ARG A CA 1
ATOM 771 C C . ARG A 1 93 ? 19.706 22.899 -49.026 1.00 43.75 93 ARG A C 1
ATOM 773 O O . ARG A 1 93 ? 20.575 23.443 -49.701 1.00 43.75 93 ARG A O 1
ATOM 780 N N . THR A 1 94 ? 18.643 23.562 -48.572 1.00 27.84 94 THR A N 1
ATOM 781 C CA . THR A 1 94 ? 18.536 25.033 -48.598 1.00 27.84 94 THR A CA 1
ATOM 782 C C . THR A 1 94 ? 18.201 25.537 -47.195 1.00 27.84 94 THR A C 1
ATOM 784 O O . THR A 1 94 ? 17.278 25.057 -46.545 1.00 27.84 94 THR A O 1
ATOM 787 N N . LYS A 1 95 ? 19.035 26.448 -46.684 1.00 40.28 95 LYS A N 1
ATOM 788 C CA . LYS A 1 95 ? 18.920 27.058 -45.352 1.00 40.28 95 LYS A CA 1
ATOM 789 C C . LYS A 1 95 ? 17.830 28.130 -45.357 1.00 40.28 95 LYS A C 1
ATOM 791 O O . LYS A 1 95 ? 17.895 29.015 -46.202 1.00 40.28 95 LYS A O 1
ATOM 796 N N . THR A 1 96 ? 16.982 28.179 -44.330 1.00 27.38 96 THR A N 1
ATOM 797 C CA . THR A 1 96 ? 16.464 29.444 -43.770 1.00 27.38 96 THR A CA 1
ATOM 798 C C . THR A 1 96 ? 16.106 29.236 -42.288 1.00 27.38 96 THR A C 1
ATOM 800 O O . THR A 1 96 ? 15.501 28.233 -41.926 1.00 27.38 96 THR A O 1
ATOM 803 N N . GLN A 1 97 ? 16.572 30.145 -41.427 1.00 34.00 97 GLN A N 1
ATOM 804 C CA . GLN A 1 97 ? 16.271 30.252 -39.986 1.00 34.00 97 GLN A CA 1
ATOM 805 C C . GLN A 1 97 ? 14.835 30.830 -39.837 1.00 34.00 97 GLN A C 1
ATOM 807 O O . GLN A 1 97 ? 14.401 31.554 -40.721 1.00 34.00 97 GLN A O 1
ATOM 812 N N . THR A 1 98 ? 14.013 30.649 -38.796 1.00 25.94 98 THR A N 1
ATOM 813 C CA . THR A 1 98 ? 14.244 30.897 -37.361 1.00 25.94 98 THR A CA 1
ATOM 814 C C . THR A 1 98 ? 12.949 30.582 -36.559 1.00 25.94 98 THR A C 1
ATOM 816 O O . THR A 1 98 ? 11.864 30.819 -37.075 1.00 25.94 98 THR A O 1
ATOM 819 N N . LYS A 1 99 ? 13.112 30.240 -35.264 1.00 28.22 99 LYS A N 1
ATOM 820 C CA . LYS A 1 99 ? 12.213 30.404 -34.082 1.00 28.22 99 LYS A CA 1
ATOM 821 C C . LYS A 1 99 ? 11.152 29.337 -33.705 1.00 28.22 99 LYS A C 1
ATOM 823 O O . LYS A 1 99 ? 10.188 29.098 -34.413 1.00 28.22 99 LYS A O 1
ATOM 828 N N . SER A 1 100 ? 11.341 28.881 -32.451 1.00 30.14 100 SER A N 1
ATOM 829 C CA . SER A 1 100 ? 10.411 28.358 -31.423 1.00 30.14 100 SER A CA 1
ATOM 830 C C . SER A 1 100 ? 9.618 27.075 -31.685 1.00 30.14 100 SER A C 1
ATOM 832 O O . SER A 1 100 ? 8.784 27.042 -32.575 1.00 30.14 100 SER A O 1
ATOM 834 N N . GLY A 1 101 ? 9.762 26.095 -30.782 1.00 30.03 101 GLY A N 1
ATOM 835 C CA . GLY A 1 101 ? 8.776 25.026 -30.598 1.00 30.03 101 GLY A CA 1
ATOM 836 C C . GLY A 1 101 ? 9.383 23.638 -30.405 1.00 30.03 101 GLY A C 1
ATOM 837 O O . GLY A 1 101 ? 10.126 23.175 -31.256 1.00 30.03 101 GLY A O 1
ATOM 838 N N . GLN A 1 102 ? 9.054 23.028 -29.262 1.00 26.16 102 GLN A N 1
ATOM 839 C CA . GLN A 1 102 ? 8.766 21.600 -29.067 1.00 26.16 102 GLN A CA 1
ATOM 840 C C . GLN A 1 102 ? 9.694 20.583 -29.760 1.00 26.16 102 GLN A C 1
ATOM 842 O O . GLN A 1 102 ? 9.597 20.313 -30.953 1.00 26.16 102 GLN A O 1
ATOM 847 N N . THR A 1 103 ? 10.535 19.921 -28.965 1.00 26.11 103 THR A N 1
ATOM 848 C CA . THR A 1 103 ? 11.160 18.654 -29.354 1.00 26.11 103 THR A CA 1
ATOM 849 C C . THR A 1 103 ? 10.068 17.582 -29.393 1.00 26.11 103 THR A C 1
ATOM 851 O O . THR A 1 103 ? 9.733 16.990 -28.371 1.00 26.11 103 THR A O 1
ATOM 854 N N . GLU A 1 104 ? 9.454 17.382 -30.557 1.00 28.88 104 GLU A N 1
ATOM 855 C CA . GLU A 1 104 ? 8.557 16.255 -30.804 1.00 28.88 104 GLU A CA 1
ATOM 856 C C . GLU A 1 104 ? 9.388 14.968 -30.839 1.00 28.88 104 GLU A C 1
ATOM 858 O O . GLU A 1 104 ? 10.044 14.631 -31.827 1.00 28.88 104 GLU A O 1
ATOM 863 N N . GLU A 1 105 ? 9.389 14.252 -29.715 1.00 32.41 105 GLU A N 1
ATOM 864 C CA . GLU A 1 105 ? 9.741 12.840 -29.676 1.00 32.41 105 GLU A CA 1
ATOM 865 C C . GLU A 1 105 ? 8.786 12.102 -30.619 1.00 32.41 105 GLU A C 1
ATOM 867 O O . GLU A 1 105 ? 7.589 11.988 -30.350 1.00 32.41 105 GLU A O 1
ATOM 872 N N . SER A 1 106 ? 9.305 11.606 -31.746 1.00 35.00 106 SER A N 1
ATOM 873 C CA . SER A 1 106 ? 8.563 10.703 -32.622 1.00 35.00 106 SER A CA 1
ATOM 874 C C . SER A 1 106 ? 8.373 9.371 -31.896 1.00 35.00 106 SER A C 1
ATOM 876 O O . SER A 1 106 ? 9.156 8.429 -32.040 1.00 35.00 106 SER A O 1
ATOM 878 N N . HIS A 1 107 ? 7.349 9.330 -31.056 1.00 31.64 107 HIS A N 1
ATOM 879 C CA . HIS A 1 107 ? 6.876 8.150 -30.366 1.00 31.64 107 HIS A CA 1
ATOM 880 C C . HIS A 1 107 ? 6.420 7.141 -31.427 1.00 31.64 107 HIS A C 1
ATOM 882 O O . HIS A 1 107 ? 5.555 7.433 -32.249 1.00 31.64 107 HIS A O 1
ATOM 888 N N . CYS A 1 108 ? 7.044 5.965 -31.497 1.00 34.03 108 CYS A N 1
ATOM 889 C CA . CYS A 1 108 ? 6.607 4.928 -32.423 1.00 34.03 108 CYS A CA 1
ATOM 890 C C . CYS A 1 108 ? 5.373 4.211 -31.843 1.00 34.03 108 CYS A C 1
ATOM 892 O O . CYS A 1 108 ? 5.489 3.145 -31.246 1.00 34.03 108 CYS A O 1
ATOM 894 N N . GLN A 1 109 ? 4.171 4.774 -32.030 1.00 41.28 109 GLN A N 1
ATOM 895 C CA . GLN A 1 109 ? 2.908 4.103 -31.662 1.00 41.28 109 GLN A CA 1
ATOM 896 C C . GLN A 1 109 ? 2.712 2.732 -32.353 1.00 41.28 109 GLN A C 1
ATOM 898 O O . GLN A 1 109 ? 1.975 1.885 -31.858 1.00 41.28 109 GLN A O 1
ATOM 903 N N . GLN A 1 110 ? 3.436 2.464 -33.445 1.00 40.34 110 GLN A N 1
ATOM 904 C CA . GLN A 1 110 ? 3.265 1.283 -34.304 1.00 40.34 110 GLN A CA 1
ATOM 905 C C . GLN A 1 110 ? 3.616 -0.065 -33.640 1.00 40.34 110 GLN A C 1
ATOM 907 O O . GLN A 1 110 ? 3.234 -1.109 -34.158 1.00 40.34 110 GLN A O 1
ATOM 912 N N . GLY A 1 111 ? 4.316 -0.069 -32.498 1.00 34.47 111 GLY A N 1
ATOM 913 C CA . GLY A 1 111 ? 4.611 -1.300 -31.749 1.00 34.47 111 GLY A CA 1
ATOM 914 C C . GLY A 1 111 ? 3.438 -1.820 -30.908 1.00 34.47 111 GLY A C 1
ATOM 915 O O . GLY A 1 111 ? 3.352 -3.021 -30.663 1.00 34.47 111 GLY A O 1
ATOM 916 N N . PHE A 1 112 ? 2.523 -0.939 -30.491 1.00 38.44 112 PHE A N 1
ATOM 917 C CA . PHE A 1 112 ? 1.394 -1.296 -29.623 1.00 38.44 112 PHE A CA 1
ATOM 918 C C . PHE A 1 112 ? 0.162 -1.750 -30.422 1.00 38.44 112 PHE A C 1
ATOM 920 O O . PHE A 1 112 ? -0.565 -2.642 -29.980 1.00 38.44 112 PHE A O 1
ATOM 927 N N . ASP A 1 113 ? -0.033 -1.212 -31.631 1.00 39.91 113 ASP A N 1
ATOM 928 C CA . ASP A 1 113 ? -1.205 -1.512 -32.467 1.00 39.91 113 ASP A CA 1
ATOM 929 C C . ASP A 1 113 ? -1.227 -2.968 -32.978 1.00 39.91 113 ASP A C 1
ATOM 931 O O . ASP A 1 113 ? -2.289 -3.593 -33.006 1.00 39.91 113 ASP A O 1
ATOM 935 N N . CYS A 1 114 ? -0.065 -3.563 -33.289 1.00 37.94 114 CYS A N 1
ATOM 936 C CA . CYS A 1 114 ? 0.020 -4.966 -33.728 1.00 37.94 114 CYS A CA 1
ATOM 937 C C . CYS A 1 114 ? -0.263 -5.982 -32.603 1.00 37.94 114 CYS A C 1
ATOM 939 O O . CYS A 1 114 ? -0.812 -7.050 -32.868 1.00 37.94 114 CYS A O 1
ATOM 941 N N . ILE A 1 115 ? 0.071 -5.665 -31.343 1.00 50.12 115 ILE A N 1
ATOM 942 C CA . ILE A 1 115 ? -0.175 -6.560 -30.192 1.00 50.12 115 ILE A CA 1
ATOM 943 C C . ILE A 1 115 ? -1.681 -6.657 -29.912 1.00 50.12 115 ILE A C 1
ATOM 945 O O . ILE A 1 115 ? -2.205 -7.739 -29.644 1.00 50.12 115 ILE A O 1
ATOM 949 N N . ARG A 1 116 ? -2.392 -5.531 -30.049 1.00 44.62 116 ARG A N 1
ATOM 950 C CA . ARG A 1 116 ? -3.845 -5.456 -29.868 1.00 44.62 116 ARG A CA 1
ATOM 951 C C . ARG A 1 116 ? -4.606 -6.269 -30.920 1.00 44.62 116 ARG A C 1
ATOM 953 O O . ARG A 1 116 ? -5.615 -6.883 -30.595 1.00 44.62 116 ARG A O 1
ATOM 960 N N . GLN A 1 117 ? -4.113 -6.302 -32.160 1.00 47.97 117 GLN A N 1
ATOM 961 C CA . GLN A 1 117 ? -4.706 -7.085 -33.252 1.00 47.97 117 GLN A CA 1
ATOM 962 C C . GLN A 1 117 ? -4.501 -8.598 -33.053 1.00 47.97 117 GLN A C 1
ATOM 964 O O . GLN A 1 117 ? -5.475 -9.346 -33.088 1.00 47.97 117 GLN A O 1
ATOM 969 N N . TYR A 1 118 ? -3.285 -9.041 -32.705 1.00 44.88 118 TYR A N 1
ATOM 970 C CA . TYR A 1 118 ? -2.990 -10.462 -32.457 1.00 44.88 118 TYR A CA 1
ATOM 971 C C . TYR A 1 118 ? -3.767 -11.054 -31.260 1.00 44.88 118 TYR A C 1
ATOM 973 O O . TYR A 1 118 ? -4.169 -12.221 -31.289 1.00 44.88 118 TYR A O 1
ATOM 981 N N . ALA A 1 119 ? -4.010 -10.255 -30.212 1.00 49.25 119 ALA A N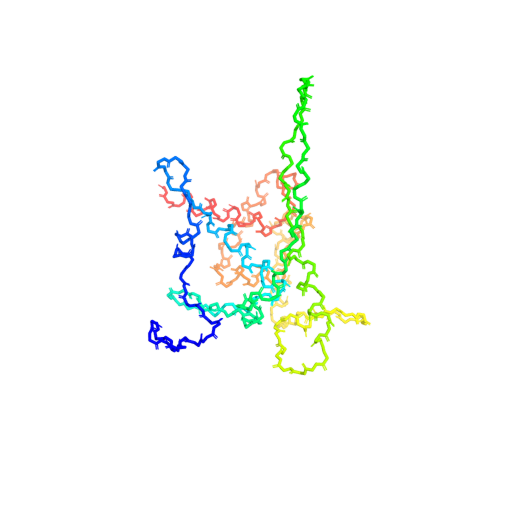 1
ATOM 982 C CA . ALA A 1 119 ? -4.810 -10.655 -29.050 1.00 49.25 119 ALA A CA 1
ATOM 983 C C . ALA A 1 119 ? -6.309 -10.822 -29.376 1.00 49.25 119 ALA A C 1
ATOM 985 O O . ALA A 1 119 ? -6.962 -11.698 -28.811 1.00 49.25 119 ALA A O 1
ATOM 986 N N . ASN A 1 120 ? -6.844 -10.024 -30.307 1.00 51.34 120 ASN A N 1
ATOM 987 C CA . ASN A 1 120 ? -8.248 -10.092 -30.719 1.00 51.34 120 ASN A CA 1
ATOM 988 C C . ASN A 1 120 ? -8.537 -11.283 -31.650 1.00 51.34 120 ASN A C 1
ATOM 990 O O . ASN A 1 120 ? -9.631 -11.839 -31.608 1.00 51.34 120 ASN A O 1
ATOM 994 N N . GLU A 1 121 ? -7.565 -11.702 -32.466 1.00 44.69 121 GLU A N 1
ATOM 995 C CA . GLU A 1 121 ? -7.737 -12.784 -33.450 1.00 44.69 121 GLU A CA 1
ATOM 996 C C . GLU A 1 121 ? -7.673 -14.199 -32.837 1.00 44.69 121 GLU A C 1
ATOM 998 O O . GLU A 1 121 ? -8.238 -15.136 -33.398 1.00 44.69 121 GLU A O 1
ATOM 1003 N N . ASN A 1 122 ? -7.058 -14.367 -31.659 1.00 46.91 122 ASN A N 1
ATOM 1004 C CA . ASN A 1 122 ? -6.827 -15.677 -31.022 1.00 46.91 122 ASN A CA 1
ATOM 1005 C C . ASN A 1 122 ? -7.653 -15.925 -29.739 1.00 46.91 122 ASN A C 1
ATOM 1007 O O . ASN A 1 122 ? -7.407 -16.891 -29.019 1.00 46.91 122 ASN A O 1
ATOM 1011 N N . ALA A 1 123 ? -8.655 -15.089 -29.447 1.00 44.41 123 ALA A N 1
ATOM 1012 C CA . ALA A 1 123 ? -9.459 -15.140 -28.218 1.00 44.41 123 ALA A CA 1
ATOM 1013 C C . ALA A 1 123 ? -10.490 -16.299 -28.128 1.00 44.41 123 ALA A C 1
ATOM 1015 O O . ALA A 1 123 ? -11.274 -16.332 -27.183 1.00 44.41 123 ALA A O 1
ATOM 1016 N N . ASN A 1 124 ? -10.494 -17.258 -29.066 1.00 48.38 124 ASN A N 1
ATOM 1017 C CA . ASN A 1 124 ? -11.542 -18.288 -29.194 1.00 48.38 124 ASN A CA 1
ATOM 1018 C C . ASN A 1 124 ? -11.096 -19.746 -28.943 1.00 48.38 124 ASN A C 1
ATOM 1020 O O . ASN A 1 124 ? -11.791 -20.663 -29.379 1.00 48.38 124 ASN A O 1
ATOM 1024 N N . ASN A 1 125 ? -9.985 -20.022 -28.249 1.00 42.06 125 ASN A N 1
ATOM 1025 C CA . ASN A 1 125 ? -9.715 -21.401 -27.814 1.00 42.06 125 ASN A CA 1
ATOM 1026 C C . ASN A 1 125 ? -9.014 -21.491 -26.448 1.00 42.06 125 ASN A C 1
ATOM 1028 O O . ASN A 1 125 ? -8.169 -20.670 -26.106 1.00 42.06 125 ASN A O 1
ATOM 1032 N N . GLU A 1 126 ? -9.461 -22.459 -25.650 1.00 40.81 126 GLU A N 1
ATOM 1033 C CA . GLU A 1 126 ? -9.408 -22.515 -24.187 1.00 40.81 126 GLU A CA 1
ATOM 1034 C C . GLU A 1 126 ? -8.006 -22.595 -23.557 1.00 40.81 126 GLU A C 1
ATOM 1036 O O . GLU A 1 126 ? -7.066 -23.142 -24.130 1.00 40.81 126 GLU A O 1
ATOM 1041 N N . GLY A 1 127 ? -7.919 -22.186 -22.278 1.00 37.31 127 GLY A N 1
ATOM 1042 C CA . GLY A 1 127 ? -7.051 -22.917 -21.349 1.00 37.31 127 GLY A CA 1
ATOM 1043 C C . GLY A 1 127 ? -6.112 -22.148 -20.424 1.00 37.31 127 GLY A C 1
ATOM 1044 O O . GLY A 1 127 ? -5.118 -22.731 -20.025 1.00 37.31 127 GLY A O 1
ATOM 1045 N N . THR A 1 128 ? -6.401 -20.913 -20.007 1.00 34.66 128 THR A N 1
ATOM 1046 C CA . THR A 1 128 ? -5.967 -20.408 -18.683 1.00 34.66 128 THR A CA 1
ATOM 1047 C C . THR A 1 128 ? -6.865 -19.251 -18.256 1.00 34.66 128 THR A C 1
ATOM 1049 O O . THR A 1 128 ? -6.657 -18.116 -18.680 1.00 34.66 128 THR A O 1
ATOM 1052 N N . LYS A 1 129 ? -7.857 -19.527 -17.400 1.00 41.44 129 LYS A N 1
ATOM 1053 C CA . LYS A 1 129 ? -8.620 -18.494 -16.686 1.00 41.44 129 LYS A CA 1
ATOM 1054 C C . LYS A 1 129 ? -7.699 -17.822 -15.664 1.00 41.44 129 LYS A C 1
ATOM 1056 O O . LYS A 1 129 ? -7.609 -18.239 -14.513 1.00 41.44 129 LYS A O 1
ATOM 1061 N N . SER A 1 130 ? -6.968 -16.811 -16.126 1.00 35.84 130 SER A N 1
ATOM 1062 C CA . SER A 1 130 ? -6.274 -15.839 -15.285 1.00 35.84 130 SER A CA 1
ATOM 1063 C C . SER A 1 130 ? -7.284 -15.085 -14.416 1.00 35.84 130 SER A C 1
ATOM 1065 O O . SER A 1 130 ? -8.431 -14.874 -14.812 1.00 35.84 130 SER A O 1
ATOM 1067 N N . ARG A 1 131 ? -6.825 -14.659 -13.237 1.00 38.72 131 ARG A N 1
ATOM 1068 C CA . ARG A 1 131 ? -7.526 -14.039 -12.093 1.00 38.72 131 ARG A CA 1
ATOM 1069 C C . ARG A 1 131 ? -8.312 -12.739 -12.379 1.00 38.72 131 ARG A C 1
ATOM 1071 O O . ARG A 1 131 ? -8.702 -12.045 -11.448 1.00 38.72 131 ARG A O 1
ATOM 1078 N N . VAL A 1 132 ? -8.544 -12.417 -13.653 1.00 34.72 132 VAL A N 1
ATOM 1079 C CA . VAL A 1 132 ? -9.134 -11.166 -14.158 1.00 34.72 132 VAL A CA 1
ATOM 1080 C C . VAL A 1 132 ? -10.402 -11.409 -15.008 1.00 34.72 132 VAL A C 1
ATOM 1082 O O . VAL A 1 132 ? -11.046 -10.461 -15.433 1.00 34.72 132 VAL A O 1
ATOM 1085 N N . GLN A 1 133 ? -10.859 -12.656 -15.193 1.00 34.56 133 GLN A N 1
ATOM 1086 C CA . GLN A 1 133 ? -12.159 -12.955 -15.832 1.00 34.56 133 GLN A CA 1
ATOM 1087 C C . GLN A 1 133 ? -13.200 -13.519 -14.855 1.00 34.56 133 GLN A C 1
ATOM 1089 O O . GLN A 1 133 ? -13.679 -14.642 -14.974 1.00 34.56 133 GLN A O 1
ATOM 1094 N N . LEU A 1 134 ? -13.535 -12.672 -13.889 1.00 34.94 134 LEU A N 1
ATOM 1095 C CA . LEU A 1 134 ? -14.875 -12.351 -13.389 1.00 34.94 134 LEU A CA 1
ATOM 1096 C C . LEU A 1 134 ? -14.708 -10.847 -13.072 1.00 34.94 134 LEU A C 1
ATOM 1098 O O . LEU A 1 134 ? -13.919 -10.527 -12.195 1.00 34.94 134 LEU A O 1
ATOM 1102 N N . ILE A 1 135 ? -15.268 -9.841 -13.742 1.00 33.22 135 ILE A N 1
ATOM 1103 C CA . ILE A 1 135 ? -16.594 -9.635 -14.321 1.00 33.22 135 ILE A CA 1
ATOM 1104 C C . ILE A 1 135 ? -16.478 -8.386 -15.211 1.00 33.22 135 ILE A C 1
ATOM 1106 O O . ILE A 1 135 ? -15.856 -7.415 -14.788 1.00 33.22 135 ILE A O 1
ATOM 1110 N N . ASN A 1 136 ? -17.063 -8.410 -16.410 1.00 34.88 136 ASN A N 1
ATOM 1111 C CA . ASN A 1 136 ? -17.886 -7.324 -16.962 1.00 34.88 136 ASN A CA 1
ATOM 1112 C C . ASN A 1 136 ? -18.364 -7.734 -18.356 1.00 34.88 136 ASN A C 1
ATOM 1114 O O . ASN A 1 136 ? -17.603 -7.675 -19.315 1.00 34.88 136 ASN A O 1
ATOM 1118 N N . ASN A 1 137 ? -19.621 -8.176 -18.432 1.00 35.38 137 ASN A N 1
ATOM 1119 C CA . ASN A 1 137 ? -20.623 -7.568 -19.308 1.00 35.38 137 ASN A CA 1
ATOM 1120 C C . ASN A 1 137 ? -22.028 -8.017 -18.863 1.00 35.38 137 ASN A C 1
ATOM 1122 O O . ASN A 1 137 ? -22.456 -9.129 -19.142 1.00 35.38 137 ASN A O 1
ATOM 1126 N N . ASN A 1 138 ? -22.679 -7.103 -18.135 1.00 51.19 138 ASN A N 1
ATOM 1127 C CA . ASN A 1 138 ? -24.119 -6.880 -17.985 1.00 51.19 138 ASN A CA 1
ATOM 1128 C C . ASN A 1 138 ? -25.056 -8.084 -17.825 1.00 51.19 138 ASN A C 1
ATOM 1130 O O . ASN A 1 138 ? -25.749 -8.439 -18.767 1.00 51.19 138 ASN A O 1
ATOM 1134 N N . GLU A 1 139 ? -25.220 -8.518 -16.575 1.00 45.72 139 GLU A N 1
ATOM 1135 C CA . GLU A 1 139 ? -26.516 -8.495 -15.879 1.00 45.72 139 GLU A CA 1
ATOM 1136 C C . GLU A 1 139 ? -26.244 -8.073 -14.425 1.00 45.72 139 GLU A C 1
ATOM 1138 O O . GLU A 1 139 ? -25.183 -8.388 -13.885 1.00 45.72 139 GLU A O 1
ATOM 1143 N N . ASN A 1 140 ? -27.143 -7.298 -13.812 1.00 48.06 140 ASN A N 1
ATOM 1144 C CA . ASN A 1 140 ? -27.017 -6.789 -12.442 1.00 48.06 140 ASN A CA 1
ATOM 1145 C C . ASN A 1 140 ? -26.694 -7.921 -11.449 1.00 48.06 140 ASN A C 1
ATOM 1147 O O . ASN A 1 140 ? -27.592 -8.629 -11.003 1.00 48.06 140 ASN A O 1
ATOM 1151 N N . ASN A 1 141 ? -25.423 -8.091 -11.095 1.00 46.25 141 ASN A N 1
ATOM 1152 C CA . ASN A 1 141 ? -25.006 -9.049 -10.082 1.00 46.25 141 ASN A CA 1
ATOM 1153 C C . ASN A 1 141 ? -23.911 -8.399 -9.237 1.00 46.25 141 ASN A C 1
ATOM 1155 O O . ASN A 1 141 ? -22.731 -8.394 -9.594 1.00 46.25 141 ASN A O 1
ATOM 1159 N N . GLU A 1 142 ? -24.345 -7.745 -8.158 1.00 51.75 142 GLU A N 1
ATOM 1160 C CA . GLU A 1 142 ? -23.478 -7.219 -7.110 1.00 51.75 142 GLU A CA 1
ATOM 1161 C C . GLU A 1 142 ? -22.483 -8.313 -6.709 1.00 51.75 142 GLU A C 1
ATOM 1163 O O . GLU A 1 142 ? -22.881 -9.383 -6.253 1.00 51.75 142 GLU A O 1
ATOM 1168 N N . ILE A 1 143 ? -21.178 -8.061 -6.849 1.00 43.69 143 ILE A N 1
ATOM 1169 C CA . ILE A 1 143 ? -20.174 -8.907 -6.200 1.00 43.69 143 ILE A CA 1
ATOM 1170 C C . ILE A 1 143 ? -20.325 -8.656 -4.703 1.00 43.69 143 ILE A C 1
ATOM 1172 O O . ILE A 1 143 ? -19.676 -7.782 -4.124 1.00 43.69 143 ILE A O 1
ATOM 1176 N N . THR A 1 144 ? -21.235 -9.387 -4.070 1.00 47.56 144 THR A N 1
ATOM 1177 C CA . THR A 1 144 ? -21.422 -9.337 -2.632 1.00 47.56 144 THR A CA 1
ATOM 1178 C C . THR A 1 144 ? -20.189 -9.966 -2.011 1.00 47.56 144 THR A C 1
ATOM 1180 O O . THR A 1 144 ? -20.065 -11.188 -1.937 1.00 47.56 144 THR A O 1
ATOM 1183 N N . ILE A 1 145 ? -19.242 -9.135 -1.577 1.00 59.09 145 ILE A N 1
ATOM 1184 C CA . ILE A 1 145 ? -18.201 -9.564 -0.648 1.00 59.09 145 ILE A CA 1
ATOM 1185 C C . ILE A 1 145 ? -18.942 -10.013 0.616 1.00 59.09 145 ILE A C 1
ATOM 1187 O O . ILE A 1 145 ? -19.401 -9.198 1.417 1.00 59.09 145 ILE A O 1
ATOM 1191 N N . THR A 1 146 ? -19.150 -11.320 0.758 1.00 73.06 146 THR A N 1
ATOM 1192 C CA . THR A 1 146 ? -19.899 -11.891 1.875 1.00 73.06 146 THR A CA 1
ATOM 1193 C C . THR A 1 146 ? -19.011 -11.923 3.112 1.00 73.06 146 THR A C 1
ATOM 1195 O O . THR A 1 146 ? -18.231 -12.850 3.318 1.00 73.06 146 THR A O 1
ATOM 1198 N N . TYR A 1 147 ? -19.117 -10.885 3.940 1.00 84.44 147 TYR A N 1
ATOM 1199 C CA . TYR A 1 147 ? -18.551 -10.872 5.289 1.00 84.44 147 TYR A CA 1
ATOM 1200 C C . TYR A 1 147 ? -19.343 -11.807 6.207 1.00 84.44 147 TYR A C 1
ATOM 1202 O O . TYR A 1 147 ? -20.571 -11.886 6.100 1.00 84.44 147 TYR A O 1
ATOM 1210 N N . SER A 1 148 ? -18.654 -12.469 7.140 1.00 88.44 148 SER A N 1
ATOM 1211 C CA . SER A 1 148 ? -19.310 -13.283 8.170 1.00 88.44 148 SER A CA 1
ATOM 1212 C C . SER A 1 148 ? -20.284 -12.429 8.986 1.00 88.44 148 SER A C 1
ATOM 1214 O O . SER A 1 148 ? -20.029 -11.250 9.253 1.00 88.44 148 SER A O 1
ATOM 1216 N N . GLU A 1 149 ? -21.386 -13.027 9.429 1.00 89.31 149 GLU A N 1
ATOM 1217 C CA . GLU A 1 149 ? -22.401 -12.338 10.227 1.00 89.31 149 GLU A CA 1
ATOM 1218 C C . GLU A 1 149 ? -21.818 -11.763 11.530 1.00 89.31 149 GLU A C 1
ATOM 1220 O O . GLU A 1 149 ? -22.181 -10.674 11.976 1.00 89.31 149 GLU A O 1
ATOM 1225 N N . GLU A 1 150 ? -20.805 -12.426 12.091 1.00 90.38 150 GLU A N 1
ATOM 1226 C CA . GLU A 1 150 ? -20.077 -11.933 13.259 1.00 90.38 150 GLU A CA 1
ATOM 1227 C C . GLU A 1 150 ? -19.267 -10.660 12.960 1.00 90.38 150 GLU A C 1
ATOM 1229 O O . GLU A 1 150 ? -19.192 -9.743 13.788 1.00 90.38 150 GLU A O 1
ATOM 1234 N N . GLN A 1 151 ? -18.682 -10.570 11.763 1.00 89.81 151 GLN A N 1
ATOM 1235 C CA . GLN A 1 151 ? -17.923 -9.398 11.326 1.00 89.81 151 GLN A CA 1
ATOM 1236 C C . GLN A 1 151 ? -18.855 -8.205 11.115 1.00 89.81 151 GLN A C 1
ATOM 1238 O O . GLN A 1 151 ? -18.547 -7.107 11.582 1.00 89.81 151 GLN A O 1
ATOM 1243 N N . LYS A 1 152 ? -20.027 -8.430 10.504 1.00 93.25 152 LYS A N 1
ATOM 1244 C CA . LYS A 1 152 ? -21.066 -7.402 10.350 1.00 93.25 152 LYS A CA 1
ATOM 1245 C C . LYS A 1 152 ? -21.566 -6.908 11.704 1.00 93.25 152 LYS A C 1
ATOM 1247 O O . LYS A 1 152 ? -21.581 -5.704 11.946 1.00 93.25 152 LYS A O 1
ATOM 1252 N N . ARG A 1 153 ? -21.891 -7.821 12.626 1.00 94.12 153 ARG A N 1
ATOM 1253 C CA . ARG A 1 153 ? -22.339 -7.470 13.983 1.00 94.12 153 ARG A CA 1
ATOM 1254 C C . ARG A 1 153 ? -21.272 -6.695 14.758 1.00 94.12 153 ARG A C 1
ATOM 1256 O O . ARG A 1 153 ? -21.584 -5.725 15.445 1.00 94.12 153 ARG A O 1
ATOM 1263 N N . SER A 1 154 ? -20.006 -7.099 14.646 1.00 92.88 154 SER A N 1
ATOM 1264 C CA . SER A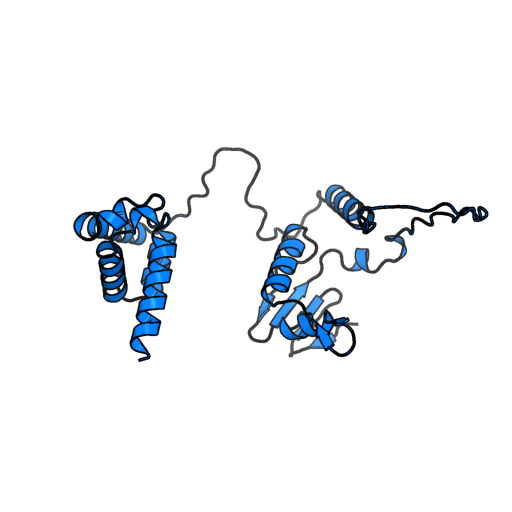 1 154 ? -18.880 -6.380 15.257 1.00 92.88 154 SER A CA 1
ATOM 1265 C C . SER A 1 154 ? -18.723 -4.972 14.681 1.00 92.88 154 SER A C 1
ATOM 1267 O O . SER A 1 154 ? -18.500 -4.023 15.430 1.00 92.88 154 SER A O 1
ATOM 1269 N N . PHE A 1 155 ? -18.884 -4.824 13.365 1.00 95.62 155 PHE A N 1
ATOM 1270 C CA . PHE A 1 155 ? -18.822 -3.533 12.690 1.00 95.62 155 PHE A CA 1
ATOM 1271 C C . PHE A 1 155 ? -19.996 -2.615 13.064 1.00 95.62 155 PHE A C 1
ATOM 1273 O O . PHE A 1 155 ? -19.780 -1.439 13.329 1.00 95.62 155 PHE A O 1
ATOM 1280 N N . GLN A 1 156 ? -21.217 -3.141 13.193 1.00 95.06 156 GLN A N 1
ATOM 1281 C CA . GLN A 1 156 ? -22.369 -2.368 13.678 1.00 95.06 156 GLN A CA 1
ATOM 1282 C C . GLN A 1 156 ? -22.144 -1.839 15.099 1.00 95.06 156 GLN A C 1
ATOM 1284 O O . GLN A 1 156 ? -22.401 -0.668 15.374 1.00 95.06 156 GLN A O 1
ATOM 1289 N N . LYS A 1 157 ? -21.603 -2.674 16.000 1.00 95.50 157 LYS A N 1
ATOM 1290 C CA . LYS A 1 157 ? -21.210 -2.231 17.349 1.00 95.50 157 LYS A CA 1
ATOM 1291 C C . LYS A 1 157 ? -20.163 -1.118 17.294 1.00 95.50 157 LYS A C 1
ATOM 1293 O O . LYS A 1 157 ? -20.262 -0.153 18.044 1.00 95.50 157 LYS A O 1
ATOM 1298 N N . PHE A 1 158 ? -19.188 -1.235 16.395 1.00 95.75 158 PHE A N 1
ATOM 1299 C CA . PHE A 1 158 ? -18.175 -0.206 16.172 1.00 95.75 158 PHE A CA 1
ATOM 1300 C C . PHE A 1 158 ? -18.776 1.107 15.652 1.00 95.75 158 PHE A C 1
ATOM 1302 O O . PHE A 1 158 ? -18.448 2.168 16.173 1.00 95.75 158 PHE A O 1
ATOM 1309 N N . GLN A 1 159 ? -19.698 1.054 14.688 1.00 94.44 159 GLN A N 1
ATOM 1310 C CA . GLN A 1 159 ? -20.395 2.240 14.184 1.00 94.44 159 GLN A CA 1
ATOM 1311 C C . GLN A 1 159 ? -21.225 2.923 15.275 1.00 94.44 159 GLN A C 1
ATOM 1313 O O . GLN A 1 159 ? -21.153 4.141 15.416 1.00 94.44 159 GLN A O 1
ATOM 1318 N N . ALA A 1 160 ? -21.963 2.147 16.075 1.00 95.56 160 ALA A N 1
ATOM 1319 C CA . ALA A 1 160 ? -22.716 2.674 17.210 1.00 95.56 160 ALA A CA 1
ATOM 1320 C C . ALA A 1 160 ? -21.790 3.343 18.239 1.00 95.56 160 ALA A C 1
ATOM 1322 O O . ALA A 1 160 ? -22.089 4.427 18.735 1.00 95.56 160 ALA A O 1
ATOM 1323 N N . TRP A 1 161 ? -20.632 2.735 18.511 1.00 96.06 161 TRP A N 1
ATOM 1324 C CA . TRP A 1 161 ? -19.630 3.310 19.402 1.00 96.06 161 TRP A CA 1
ATOM 1325 C C . TRP A 1 161 ? -19.050 4.622 18.855 1.00 96.06 161 TRP A C 1
ATOM 1327 O O . TRP A 1 161 ? -18.970 5.591 19.607 1.00 96.06 161 TRP A O 1
ATOM 1337 N N . ILE A 1 162 ? -18.709 4.694 17.561 1.00 94.62 162 ILE A N 1
ATOM 1338 C CA . ILE A 1 162 ? -18.238 5.938 16.928 1.00 94.62 162 ILE A CA 1
ATOM 1339 C C . ILE A 1 162 ? -19.320 7.015 16.999 1.00 94.62 162 ILE A C 1
ATOM 1341 O O . ILE A 1 162 ? -19.017 8.149 17.344 1.00 94.62 162 ILE A O 1
ATOM 1345 N N . ALA A 1 163 ? -20.579 6.687 16.709 1.00 94.00 163 ALA A N 1
ATOM 1346 C CA . ALA A 1 163 ? -21.662 7.665 16.761 1.00 94.00 163 ALA A CA 1
ATOM 1347 C C . ALA A 1 163 ? -21.858 8.257 18.170 1.00 94.00 163 ALA A C 1
ATOM 1349 O O . ALA A 1 163 ? -22.196 9.432 18.288 1.00 94.00 163 ALA A O 1
ATOM 1350 N N . ALA A 1 164 ? -21.620 7.461 19.218 1.00 94.81 164 ALA A N 1
ATOM 1351 C CA . ALA A 1 164 ? -21.738 7.892 20.608 1.00 94.81 164 ALA A CA 1
ATOM 1352 C C . ALA A 1 164 ? -20.507 8.663 21.124 1.00 94.81 164 ALA A C 1
ATOM 1354 O O . ALA A 1 164 ? -20.672 9.649 21.835 1.00 94.81 164 ALA A O 1
ATOM 1355 N N . ASN A 1 165 ? -19.289 8.225 20.783 1.00 93.12 165 ASN A N 1
ATOM 1356 C CA . ASN A 1 165 ? -18.046 8.749 21.374 1.00 93.12 165 ASN A CA 1
ATOM 1357 C C . ASN A 1 165 ? -17.285 9.713 20.451 1.00 93.12 165 ASN A C 1
ATOM 1359 O O . ASN A 1 165 ? -16.548 10.569 20.928 1.00 93.12 165 ASN A O 1
ATOM 1363 N N . CYS A 1 166 ? -17.440 9.582 19.132 1.00 92.31 166 CYS A N 1
ATOM 1364 C CA . CYS A 1 166 ? -16.705 10.352 18.125 1.00 92.31 166 CYS A CA 1
ATOM 1365 C C . CYS A 1 166 ? -17.651 10.853 17.010 1.00 92.31 166 CYS A C 1
ATOM 1367 O O . CYS A 1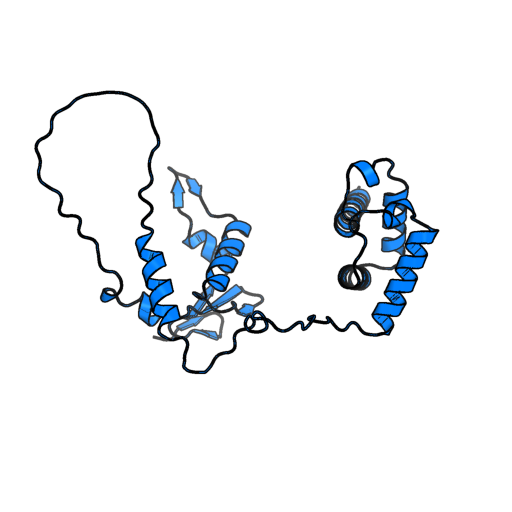 166 ? -17.570 10.399 15.856 1.00 92.31 166 CYS A O 1
ATOM 1369 N N . PRO A 1 167 ? -18.590 11.767 17.329 1.00 92.69 167 PRO A N 1
ATOM 1370 C CA . PRO A 1 167 ? -19.619 12.210 16.392 1.00 92.69 167 PRO A CA 1
ATOM 1371 C C . PRO A 1 167 ? -19.049 12.939 15.169 1.00 92.69 167 PRO A C 1
ATOM 1373 O O . PRO A 1 167 ? -19.639 12.861 14.089 1.00 92.69 167 PRO A O 1
ATOM 1376 N N . SER A 1 168 ? -17.912 13.630 15.288 1.00 91.62 168 SER A N 1
ATOM 1377 C CA . SER A 1 168 ? -17.261 14.289 14.150 1.00 91.62 168 SER A CA 1
ATOM 1378 C C . SER A 1 168 ? -16.667 13.264 13.187 1.00 91.62 168 SER A C 1
ATOM 1380 O O . SER A 1 168 ? -16.779 13.422 11.973 1.00 91.62 168 SER A O 1
ATOM 1382 N N . VAL A 1 169 ? -16.107 12.169 13.708 1.00 91.38 169 VAL A N 1
ATOM 1383 C CA . VAL A 1 169 ? -15.610 11.051 12.887 1.00 91.38 169 VAL A CA 1
ATOM 1384 C C . VAL A 1 169 ? -16.763 10.334 12.173 1.00 91.38 169 VAL A C 1
ATOM 1386 O O . VAL A 1 169 ? -16.630 9.975 11.002 1.00 91.38 169 VAL A O 1
ATOM 1389 N N . ALA A 1 170 ? -17.917 10.180 12.834 1.00 92.50 170 ALA A N 1
ATOM 1390 C CA . ALA A 1 170 ? -19.123 9.593 12.238 1.00 92.50 170 ALA A CA 1
ATOM 1391 C C . ALA A 1 170 ? -19.654 10.404 11.042 1.00 92.50 170 ALA A C 1
ATOM 1393 O O . ALA A 1 170 ? -20.122 9.835 10.060 1.00 92.50 170 ALA A O 1
ATOM 1394 N N . LYS A 1 171 ? -19.572 11.738 11.129 1.00 91.56 171 LYS A N 1
ATOM 1395 C CA . LYS A 1 171 ? -20.085 12.689 10.126 1.00 91.56 171 LYS A CA 1
ATOM 1396 C C . LYS A 1 171 ? -19.169 12.874 8.911 1.00 91.56 171 LYS A C 1
ATOM 1398 O O . LYS A 1 171 ? -19.478 13.680 8.034 1.00 91.56 171 LYS A O 1
ATOM 1403 N N . MET A 1 172 ? -18.030 12.184 8.850 1.00 91.38 172 MET A N 1
ATOM 1404 C CA . MET A 1 172 ? -17.109 12.295 7.718 1.00 91.38 172 MET A CA 1
ATOM 1405 C C . MET A 1 172 ? -17.755 11.813 6.411 1.00 91.38 172 MET A C 1
ATOM 1407 O O . MET A 1 172 ? -18.546 10.873 6.402 1.00 91.38 172 MET A O 1
ATOM 1411 N N . LYS A 1 173 ? -17.371 12.436 5.286 1.00 91.00 173 LYS A N 1
ATOM 1412 C CA . LYS A 1 173 ? -17.921 12.133 3.951 1.00 91.00 173 LYS A CA 1
ATOM 1413 C C . LYS A 1 173 ? -17.728 10.668 3.551 1.00 91.00 173 LYS A C 1
ATOM 1415 O O . LYS A 1 173 ? -18.612 10.074 2.946 1.00 91.00 173 LYS A O 1
ATOM 1420 N N . GLU A 1 174 ? -16.569 10.104 3.870 1.00 92.88 174 GLU A N 1
ATOM 1421 C CA . GLU A 1 174 ? -16.252 8.696 3.641 1.00 92.88 174 GLU A CA 1
ATOM 1422 C C . GLU A 1 174 ? -15.987 8.025 5.002 1.00 92.88 174 GLU A C 1
ATOM 1424 O O . GLU A 1 174 ? -14.850 8.089 5.502 1.00 92.88 174 GLU A O 1
ATOM 1429 N N . PRO A 1 175 ? -17.019 7.427 5.636 1.00 93.62 175 PRO A N 1
ATOM 1430 C CA . PRO A 1 175 ? -16.873 6.709 6.899 1.00 93.62 175 PRO A CA 1
ATOM 1431 C C . PRO A 1 175 ? -16.108 5.391 6.705 1.00 93.62 175 PRO A C 1
ATOM 1433 O O . PRO A 1 175 ? -15.759 4.997 5.589 1.00 93.62 175 PRO A O 1
ATOM 1436 N N . PHE A 1 176 ? -15.827 4.691 7.805 1.00 93.44 176 PHE A N 1
ATOM 1437 C CA . PHE A 1 176 ? -15.181 3.381 7.739 1.00 93.44 176 PHE A CA 1
ATOM 1438 C C . PHE A 1 176 ? -16.030 2.368 6.971 1.00 93.44 176 PHE A C 1
ATOM 1440 O O . PHE A 1 176 ? -17.250 2.329 7.106 1.00 93.44 176 PHE A O 1
ATOM 1447 N N . THR A 1 177 ? -15.358 1.502 6.218 1.00 94.06 177 THR A N 1
ATOM 1448 C CA . THR A 1 177 ? -15.962 0.309 5.609 1.00 94.06 177 THR A CA 1
ATOM 1449 C C . THR A 1 177 ? -15.674 -0.934 6.453 1.00 94.06 177 THR A C 1
ATOM 1451 O O . THR A 1 177 ? -14.735 -0.949 7.255 1.00 94.06 177 THR A O 1
ATOM 1454 N N . ILE A 1 178 ? -16.457 -1.999 6.255 1.00 91.06 178 ILE A N 1
ATOM 1455 C CA . ILE A 1 178 ? -16.287 -3.271 6.978 1.00 91.06 178 ILE A CA 1
ATOM 1456 C C . ILE A 1 178 ? -14.869 -3.827 6.781 1.00 91.06 178 ILE A C 1
ATOM 1458 O O . ILE A 1 178 ? -14.208 -4.188 7.753 1.00 91.06 178 ILE A O 1
ATOM 1462 N N . ASP A 1 179 ? -14.365 -3.833 5.543 1.00 90.44 179 ASP A N 1
ATOM 1463 C CA . ASP A 1 179 ? -13.013 -4.315 5.225 1.00 90.44 179 ASP A CA 1
ATOM 1464 C C . ASP A 1 179 ? -11.927 -3.524 5.969 1.00 90.44 179 ASP A C 1
ATOM 1466 O O . ASP A 1 179 ? -11.026 -4.093 6.585 1.00 90.44 179 ASP A O 1
ATOM 1470 N N . GLN A 1 180 ? -12.044 -2.195 5.992 1.00 93.75 180 GLN A N 1
ATOM 1471 C CA . GLN A 1 180 ? -11.114 -1.341 6.729 1.00 93.75 180 GLN A CA 1
ATOM 1472 C C . GLN A 1 180 ? -11.133 -1.642 8.229 1.00 93.75 180 GLN A C 1
ATOM 1474 O O . GLN A 1 180 ? -10.069 -1.715 8.841 1.00 93.75 180 GLN A O 1
ATOM 1479 N N . PHE A 1 181 ? -12.312 -1.854 8.816 1.00 94.69 181 PHE A N 1
ATOM 1480 C CA . PHE A 1 181 ? -12.440 -2.225 10.224 1.00 94.69 181 PHE A CA 1
ATOM 1481 C C . PHE A 1 181 ? -11.792 -3.582 10.526 1.00 94.69 181 PHE A C 1
ATOM 1483 O O . PHE A 1 181 ? -11.039 -3.691 11.494 1.00 94.69 181 PHE A O 1
ATOM 1490 N N . ILE A 1 182 ? -12.006 -4.594 9.678 1.00 90.38 182 ILE A N 1
ATOM 1491 C CA . ILE A 1 182 ? -11.362 -5.910 9.824 1.00 90.38 182 ILE A CA 1
ATOM 1492 C C . ILE A 1 182 ? -9.835 -5.762 9.770 1.00 90.38 182 ILE A C 1
ATOM 1494 O O . ILE A 1 182 ? -9.132 -6.281 10.638 1.00 90.38 182 ILE A O 1
ATOM 1498 N N . ARG A 1 183 ? -9.308 -4.990 8.810 1.00 92.12 183 ARG A N 1
ATOM 1499 C CA . ARG A 1 183 ? -7.864 -4.707 8.710 1.00 92.12 183 ARG A CA 1
ATOM 1500 C C . ARG A 1 183 ? -7.314 -4.029 9.964 1.00 92.12 183 ARG A C 1
ATOM 1502 O O . ARG A 1 183 ? -6.210 -4.360 10.390 1.00 92.12 183 ARG A O 1
ATOM 1509 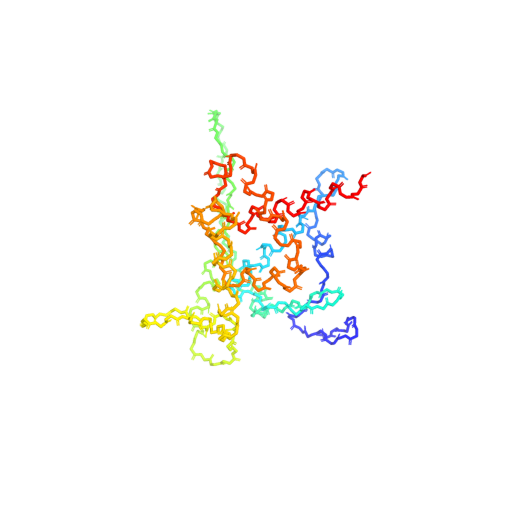N N . LEU A 1 184 ? -8.058 -3.088 10.546 1.00 93.19 184 LEU A N 1
ATOM 1510 C CA . LEU A 1 184 ? -7.660 -2.420 11.787 1.00 93.19 184 LEU A CA 1
ATOM 1511 C C . LEU A 1 184 ? -7.640 -3.396 12.960 1.00 93.19 184 LEU A C 1
ATOM 1513 O O . LEU A 1 184 ? -6.630 -3.466 13.652 1.00 93.19 184 LEU A O 1
ATOM 1517 N N . LYS A 1 185 ? -8.703 -4.186 13.135 1.00 91.88 185 LYS A N 1
ATOM 1518 C CA . LYS A 1 185 ? -8.825 -5.165 14.223 1.00 91.88 185 LYS A CA 1
ATOM 1519 C C . LYS A 1 185 ? -7.729 -6.234 14.175 1.00 91.88 185 LYS A C 1
ATOM 1521 O O . LYS A 1 185 ? -7.238 -6.647 15.216 1.00 91.88 185 LYS A O 1
ATOM 1526 N N . ASN A 1 186 ? -7.321 -6.655 12.978 1.00 91.38 186 ASN A N 1
ATOM 1527 C CA . ASN A 1 186 ? -6.240 -7.630 12.812 1.00 91.38 186 ASN A CA 1
ATOM 1528 C C . ASN A 1 186 ? -4.857 -7.046 13.129 1.00 91.38 186 ASN A C 1
ATOM 1530 O O . ASN A 1 186 ? -3.946 -7.784 13.488 1.00 91.38 186 ASN A O 1
ATOM 1534 N N . LYS A 1 187 ? -4.680 -5.731 12.955 1.00 91.94 187 LYS A N 1
ATOM 1535 C CA . LYS A 1 187 ? -3.388 -5.060 13.132 1.00 91.94 187 LYS A CA 1
ATOM 1536 C C . LYS A 1 187 ? -3.211 -4.463 14.531 1.00 91.94 187 LYS A C 1
ATOM 1538 O O . LYS A 1 187 ? -2.079 -4.335 14.991 1.00 91.94 187 LYS A O 1
ATOM 1543 N N . LEU A 1 188 ? -4.295 -4.026 15.169 1.00 92.06 188 LEU A N 1
ATOM 1544 C CA . LEU A 1 188 ? -4.269 -3.184 16.361 1.00 92.06 188 LEU A CA 1
ATOM 1545 C C . LEU A 1 188 ? -5.254 -3.670 17.419 1.00 92.06 188 LEU A C 1
ATOM 1547 O O . LEU A 1 188 ? -6.380 -4.057 17.114 1.00 92.06 188 LEU A O 1
ATOM 1551 N N . ASP A 1 189 ? -4.848 -3.530 18.679 1.00 94.69 189 ASP A N 1
ATOM 1552 C CA . ASP A 1 189 ? -5.740 -3.718 19.818 1.00 94.69 189 ASP A CA 1
ATOM 1553 C C . ASP A 1 189 ? -6.855 -2.670 19.819 1.00 94.69 189 ASP A C 1
ATOM 1555 O O . ASP A 1 189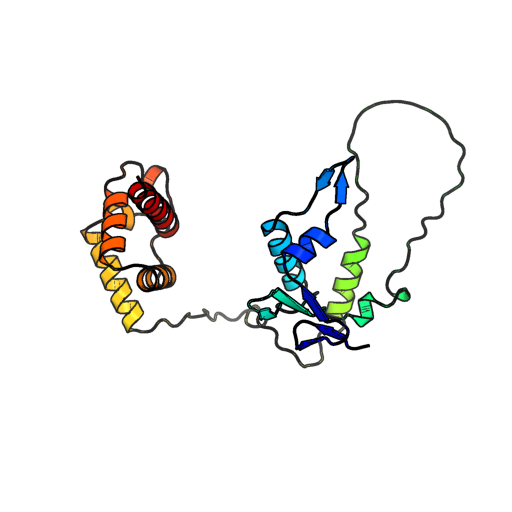 ? -6.625 -1.496 19.510 1.00 94.69 189 ASP A O 1
ATOM 1559 N N . TRP A 1 190 ? -8.045 -3.072 20.272 1.00 92.94 190 TRP A N 1
ATOM 1560 C CA . TRP A 1 190 ? -9.214 -2.192 20.373 1.00 92.94 190 TRP A CA 1
ATOM 1561 C C . TRP A 1 190 ? -8.916 -0.872 21.096 1.00 92.94 190 TRP A C 1
ATOM 1563 O O . TRP A 1 190 ? -9.308 0.185 20.611 1.00 92.94 190 TRP A O 1
ATOM 1573 N N . LYS A 1 191 ? -8.168 -0.919 22.207 1.00 94.12 191 LYS A N 1
ATOM 1574 C CA . LYS A 1 191 ? -7.794 0.278 22.980 1.00 94.12 191 LYS A CA 1
ATOM 1575 C C . LYS A 1 191 ? -7.074 1.314 22.118 1.00 94.12 191 LYS A C 1
ATOM 1577 O O . LYS A 1 191 ? -7.449 2.474 22.115 1.00 94.12 191 LYS A O 1
ATOM 1582 N N . LYS A 1 192 ? -6.109 0.876 21.302 1.00 94.31 192 LYS A N 1
ATOM 1583 C CA . LYS A 1 192 ? -5.370 1.777 20.407 1.00 94.31 192 LYS A CA 1
ATOM 1584 C C . LYS A 1 192 ? -6.286 2.390 19.353 1.00 94.31 192 LYS A C 1
ATOM 1586 O O . LYS A 1 192 ? -6.117 3.551 19.006 1.00 94.31 192 LYS A O 1
ATOM 1591 N N . ILE A 1 193 ? -7.231 1.609 18.828 1.00 95.19 193 ILE A N 1
ATOM 1592 C CA . ILE A 1 193 ? -8.204 2.100 17.846 1.00 95.19 193 ILE A CA 1
ATOM 1593 C C . ILE A 1 193 ? -9.078 3.188 18.481 1.00 95.19 193 ILE A C 1
ATOM 1595 O O . ILE A 1 193 ? -9.222 4.255 17.887 1.00 95.19 193 ILE A O 1
ATOM 1599 N N . ALA A 1 194 ? -9.591 2.946 19.689 1.00 95.38 194 ALA A N 1
ATOM 1600 C CA . ALA A 1 194 ? -10.386 3.915 20.436 1.00 95.38 194 ALA A CA 1
ATOM 1601 C C . ALA A 1 194 ? -9.598 5.209 20.716 1.00 95.38 194 ALA A C 1
ATOM 1603 O O . ALA A 1 194 ? -10.050 6.277 20.311 1.00 95.38 194 ALA A O 1
ATOM 1604 N N . ASP A 1 195 ? -8.379 5.106 21.261 1.00 95.31 195 ASP A N 1
ATOM 1605 C CA . ASP A 1 195 ? -7.524 6.262 21.580 1.00 95.31 195 ASP A CA 1
ATOM 1606 C C . ASP A 1 195 ? -7.279 7.167 20.358 1.00 95.31 195 ASP A C 1
ATOM 1608 O O . ASP A 1 195 ? -7.233 8.393 20.455 1.00 95.31 195 ASP A O 1
ATOM 1612 N N . ILE A 1 196 ? -7.090 6.574 19.175 1.00 95.38 196 ILE A N 1
ATOM 1613 C CA . ILE A 1 196 ? -6.836 7.330 17.940 1.00 95.38 196 ILE A CA 1
ATOM 1614 C C . ILE A 1 196 ? -8.116 7.989 17.433 1.00 95.38 196 ILE A C 1
ATOM 1616 O O . ILE A 1 196 ? -8.064 9.119 16.947 1.00 95.38 196 ILE A O 1
ATOM 1620 N N . CYS A 1 197 ? -9.258 7.309 17.537 1.00 94.94 197 CYS A N 1
ATOM 1621 C CA . CYS A 1 197 ? -10.550 7.899 17.204 1.00 94.94 197 CYS A CA 1
ATOM 1622 C C . CYS A 1 197 ? -10.872 9.094 18.115 1.00 94.94 197 CYS A C 1
ATOM 1624 O O . CYS A 1 197 ? -11.308 10.127 17.612 1.00 94.94 197 CYS A O 1
ATOM 1626 N N . GLU A 1 198 ? -10.562 9.012 19.409 1.00 93.56 198 GLU A N 1
ATOM 1627 C CA . GLU A 1 198 ? -10.697 10.134 20.347 1.00 93.56 198 GLU A CA 1
ATOM 1628 C C . GLU A 1 198 ? -9.753 11.296 19.997 1.00 93.56 198 GLU A C 1
ATOM 1630 O O . GLU A 1 198 ? -10.157 12.458 19.994 1.00 93.56 198 GLU A O 1
ATOM 1635 N N . GLN A 1 199 ? -8.505 11.008 19.609 1.00 93.19 199 GLN A N 1
ATOM 1636 C CA . GLN A 1 199 ? -7.584 12.039 19.110 1.00 93.19 199 GLN A CA 1
ATOM 1637 C C . GLN A 1 199 ? -8.091 12.718 17.832 1.00 93.19 199 GLN A C 1
ATOM 1639 O O . GLN A 1 199 ? -7.844 13.909 17.635 1.00 93.19 199 GLN A O 1
ATOM 1644 N N . MET A 1 200 ? -8.772 11.974 16.955 1.00 93.50 200 MET A N 1
ATOM 1645 C CA . MET A 1 200 ? -9.410 12.537 15.766 1.00 93.50 200 MET A CA 1
ATOM 1646 C C . MET A 1 200 ? -10.586 13.441 16.143 1.00 93.50 200 MET A C 1
ATOM 1648 O O . MET A 1 200 ? -10.706 14.514 15.557 1.00 93.50 200 MET A O 1
ATOM 1652 N N . GLU A 1 201 ? -11.417 13.040 17.109 1.00 93.56 201 GLU A N 1
ATOM 1653 C CA . GLU A 1 201 ? -12.550 13.842 17.594 1.00 93.56 201 GLU A CA 1
ATOM 1654 C C . GLU A 1 201 ? -12.086 15.167 18.209 1.00 93.56 201 GLU A C 1
ATOM 1656 O O . GLU A 1 201 ? -12.629 16.223 17.899 1.00 93.56 201 GLU A O 1
ATOM 1661 N N . ASN A 1 202 ? -11.009 15.130 18.994 1.00 92.94 202 ASN A N 1
ATOM 1662 C CA . ASN A 1 202 ? -10.415 16.321 19.605 1.00 92.94 202 ASN A CA 1
ATOM 1663 C C . ASN A 1 202 ? -9.712 17.253 18.595 1.00 92.94 202 ASN A C 1
ATOM 1665 O O . ASN A 1 202 ? -9.217 18.318 18.970 1.00 92.94 202 ASN A O 1
ATOM 1669 N N . TRP A 1 203 ? -9.630 16.883 17.313 1.00 91.88 203 TRP A N 1
ATOM 1670 C CA . TRP A 1 203 ? -8.969 17.688 16.290 1.00 91.88 203 TRP A CA 1
ATOM 1671 C C . TRP A 1 203 ? -9.959 18.594 15.547 1.00 91.88 203 TRP A C 1
ATOM 1673 O O . TRP A 1 203 ? -10.583 18.208 14.561 1.00 91.88 203 TRP A O 1
ATOM 1683 N N . GLU A 1 204 ? -10.019 19.856 15.973 1.00 80.25 204 GLU A N 1
ATOM 1684 C CA . GLU A 1 204 ? -10.959 20.884 15.499 1.00 80.25 204 GLU A CA 1
ATOM 1685 C C . GLU A 1 204 ? -11.140 20.996 13.961 1.00 80.25 204 GLU A C 1
ATOM 1687 O O . GLU A 1 204 ? -12.276 21.119 13.496 1.00 80.25 204 GLU A O 1
ATOM 1692 N N . PRO A 1 205 ? -10.096 20.922 13.105 1.00 87.75 205 PRO A N 1
ATOM 1693 C CA . PRO A 1 205 ? -10.280 21.046 11.660 1.00 87.75 205 PRO A CA 1
ATOM 1694 C C . PRO A 1 205 ? -10.601 19.714 10.953 1.00 87.75 205 PRO A C 1
ATOM 1696 O O . PRO A 1 205 ? -10.458 19.657 9.727 1.00 87.75 205 PRO A O 1
ATOM 1699 N N . LEU A 1 206 ? -11.020 18.658 11.667 1.00 89.31 206 LEU A N 1
ATOM 1700 C CA . LEU A 1 206 ? -11.259 17.322 11.101 1.00 89.31 206 LEU A CA 1
ATOM 1701 C C . LEU A 1 206 ? -12.157 17.369 9.862 1.00 89.31 206 LEU A C 1
ATOM 1703 O O . LEU A 1 206 ? -11.716 17.003 8.771 1.00 89.31 206 LEU A O 1
ATOM 1707 N N . LEU A 1 207 ? -13.369 17.906 10.011 1.00 87.75 207 LEU A N 1
ATOM 1708 C CA . LEU A 1 207 ? -14.358 17.983 8.932 1.00 87.75 207 LEU A CA 1
ATOM 1709 C C . LEU A 1 207 ? -13.973 18.975 7.822 1.00 87.75 207 LEU A C 1
ATOM 1711 O O . LEU A 1 207 ? -14.453 18.857 6.699 1.00 87.75 207 LEU A O 1
ATOM 1715 N N . LYS A 1 208 ? -13.091 19.943 8.111 1.00 89.00 208 LYS A N 1
ATOM 1716 C CA . LYS A 1 208 ? -12.644 20.953 7.136 1.00 89.00 208 LYS A CA 1
ATOM 1717 C C . LYS A 1 208 ? -11.498 20.448 6.257 1.00 89.00 208 LYS A C 1
ATOM 1719 O O . LYS A 1 208 ? -11.434 20.782 5.080 1.00 89.00 208 LYS A O 1
ATOM 1724 N N . LYS A 1 209 ? -10.561 19.680 6.824 1.00 89.56 209 LYS A N 1
ATOM 1725 C CA . LYS A 1 209 ? -9.317 19.271 6.144 1.00 89.56 209 LYS A CA 1
ATOM 1726 C C . LYS A 1 209 ? -9.326 17.833 5.639 1.00 89.56 209 LYS A C 1
ATOM 1728 O O . LYS A 1 209 ? -8.470 17.479 4.827 1.00 89.56 209 LYS A O 1
ATOM 1733 N N . ARG A 1 210 ? -10.207 16.973 6.152 1.00 90.56 210 ARG A N 1
ATOM 1734 C CA . ARG A 1 210 ? -10.180 15.534 5.873 1.00 90.56 210 ARG A CA 1
ATOM 1735 C C . ARG A 1 210 ? -11.559 15.030 5.481 1.00 90.56 210 ARG A C 1
ATOM 1737 O O . ARG A 1 210 ? -12.558 15.363 6.100 1.00 90.56 210 ARG A O 1
ATOM 1744 N N . THR A 1 211 ? -11.587 14.177 4.466 1.00 90.25 211 THR A N 1
ATOM 1745 C CA . THR A 1 211 ? -12.823 13.602 3.919 1.00 90.25 211 THR A CA 1
ATOM 1746 C C . THR A 1 211 ? -12.978 12.118 4.243 1.00 90.25 211 THR A C 1
ATOM 1748 O O . THR A 1 211 ? -14.098 11.655 4.427 1.00 90.25 211 THR A O 1
ATOM 1751 N N . ASN A 1 212 ? -11.861 11.391 4.356 1.00 94.88 212 ASN A N 1
ATOM 1752 C CA . ASN A 1 212 ? -11.822 9.941 4.534 1.00 94.88 212 ASN A CA 1
ATOM 1753 C C . ASN A 1 212 ? -11.376 9.545 5.943 1.00 94.88 212 ASN A C 1
ATOM 1755 O O . ASN A 1 212 ? -10.251 9.865 6.351 1.00 94.88 212 ASN A O 1
ATOM 1759 N N . ALA A 1 213 ? -12.237 8.826 6.667 1.00 94.31 213 ALA A N 1
ATOM 1760 C CA . ALA A 1 213 ? -11.994 8.428 8.050 1.00 94.31 213 ALA A CA 1
ATOM 1761 C C . ALA A 1 213 ? -10.773 7.506 8.182 1.00 94.31 213 ALA A C 1
ATOM 1763 O O . ALA A 1 213 ? -9.867 7.783 8.967 1.00 94.31 213 ALA A O 1
ATOM 1764 N N . TYR A 1 214 ? -10.671 6.472 7.345 1.00 95.94 214 TYR A N 1
ATOM 1765 C CA . TYR A 1 214 ? -9.595 5.479 7.412 1.00 95.94 214 TYR A CA 1
ATOM 1766 C C . TYR A 1 214 ? -8.203 6.046 7.088 1.00 95.94 214 TYR A C 1
ATOM 1768 O O . TYR A 1 214 ? -7.221 5.764 7.780 1.00 95.94 214 TYR A O 1
ATOM 1776 N N . LYS A 1 215 ? -8.084 6.886 6.053 1.00 95.06 215 LYS A N 1
ATOM 1777 C CA . LYS A 1 215 ? -6.813 7.566 5.730 1.00 95.06 215 LYS A CA 1
ATOM 1778 C C . LYS A 1 215 ? -6.389 8.515 6.849 1.00 95.06 215 LYS A C 1
ATOM 1780 O O . LYS A 1 215 ? -5.200 8.614 7.166 1.00 95.06 215 LYS A O 1
ATOM 1785 N N . THR A 1 216 ? -7.359 9.198 7.450 1.00 94.94 216 THR A N 1
ATOM 1786 C CA . THR A 1 216 ? -7.112 10.114 8.565 1.00 94.94 216 THR A CA 1
ATOM 1787 C C . THR A 1 216 ? -6.642 9.345 9.790 1.00 94.94 216 THR A C 1
ATOM 1789 O O . THR A 1 216 ? -5.573 9.659 10.306 1.00 94.94 216 THR A O 1
ATOM 1792 N N . PHE A 1 217 ? -7.330 8.262 10.152 1.00 96.25 217 PHE A N 1
ATOM 1793 C CA . PHE A 1 217 ? -6.919 7.349 11.217 1.00 96.25 217 PHE A CA 1
ATOM 1794 C C . PHE A 1 217 ? -5.465 6.899 11.058 1.00 96.25 217 PHE A C 1
ATOM 1796 O O . PHE A 1 217 ? -4.664 7.058 11.971 1.00 96.25 217 PHE A O 1
ATOM 1803 N N . ASN A 1 218 ? -5.074 6.424 9.871 1.00 95.06 218 ASN A N 1
ATOM 1804 C CA . ASN A 1 218 ? -3.696 5.994 9.619 1.00 95.06 218 ASN A CA 1
ATOM 1805 C C . ASN A 1 218 ? -2.669 7.126 9.769 1.00 95.06 218 ASN A C 1
ATOM 1807 O O . ASN A 1 218 ? -1.523 6.880 10.142 1.00 95.06 218 ASN A O 1
ATOM 1811 N N . THR A 1 219 ? -3.058 8.365 9.467 1.00 94.75 219 THR A N 1
ATOM 1812 C CA . THR A 1 219 ? -2.188 9.533 9.643 1.00 94.75 219 THR A CA 1
ATOM 1813 C C . THR A 1 219 ? -1.966 9.825 11.128 1.00 94.75 219 THR A C 1
ATOM 1815 O O . THR A 1 219 ? -0.827 10.031 11.543 1.00 94.75 219 THR A O 1
ATOM 1818 N N . PHE A 1 220 ? -3.032 9.793 11.935 1.00 94.31 220 PHE A N 1
ATOM 1819 C CA . PHE A 1 220 ? -2.948 9.958 13.390 1.00 94.31 220 PHE A CA 1
ATOM 1820 C C . PHE A 1 220 ? -2.206 8.798 14.054 1.00 94.31 220 PHE A C 1
ATOM 1822 O O . PHE A 1 220 ? -1.350 9.036 14.899 1.00 94.31 220 PHE A O 1
ATOM 1829 N N . TYR A 1 221 ? -2.445 7.565 13.606 1.00 94.88 221 TYR A N 1
ATOM 1830 C CA . TYR A 1 221 ? -1.725 6.380 14.064 1.00 94.88 221 TYR A CA 1
ATOM 1831 C C . TYR A 1 221 ? -0.212 6.534 13.887 1.00 94.88 221 TYR A C 1
ATOM 1833 O O . TYR A 1 221 ? 0.536 6.413 14.852 1.00 94.88 221 TYR A O 1
ATOM 1841 N N . LYS A 1 222 ? 0.240 6.891 12.677 1.00 93.56 222 LYS A N 1
ATOM 1842 C CA . LYS A 1 222 ? 1.666 7.127 12.403 1.00 93.56 222 LYS A CA 1
ATOM 1843 C C . LYS A 1 222 ? 2.241 8.227 13.290 1.00 93.56 222 LYS A C 1
ATOM 1845 O O . LYS A 1 222 ? 3.338 8.073 13.812 1.00 93.56 222 LYS A O 1
ATOM 1850 N N . LYS A 1 223 ? 1.493 9.318 13.488 1.00 92.00 223 LYS A N 1
ATOM 1851 C CA . LYS A 1 223 ? 1.907 10.421 14.365 1.00 92.00 223 LYS A CA 1
ATOM 1852 C C . LYS A 1 223 ? 2.067 9.957 15.820 1.00 92.00 223 LYS A C 1
ATOM 1854 O O . LYS A 1 223 ? 3.055 10.306 16.463 1.00 92.00 223 LYS A O 1
ATOM 1859 N N . ALA A 1 224 ? 1.132 9.153 16.323 1.00 89.88 224 ALA A N 1
ATOM 1860 C CA . ALA A 1 224 ? 1.183 8.599 17.672 1.00 89.88 224 ALA A CA 1
ATOM 1861 C C . ALA A 1 224 ? 2.340 7.601 17.853 1.00 89.88 224 ALA A C 1
ATOM 1863 O O . ALA A 1 224 ? 2.959 7.579 18.912 1.00 89.88 224 ALA A O 1
ATOM 1864 N N . GLU A 1 225 ? 2.669 6.805 16.830 1.00 88.69 225 GLU A N 1
ATOM 1865 C CA . GLU A 1 225 ? 3.852 5.933 16.852 1.00 88.69 225 GLU A CA 1
ATOM 1866 C C . GLU A 1 225 ? 5.153 6.739 16.902 1.00 88.69 225 GLU A C 1
ATOM 1868 O O . GLU A 1 225 ? 6.014 6.444 17.727 1.00 88.69 225 GLU A O 1
ATOM 1873 N N . THR A 1 226 ? 5.281 7.789 16.084 1.00 88.25 226 THR A N 1
ATOM 1874 C CA . THR A 1 226 ? 6.482 8.642 16.083 1.00 88.25 226 THR A CA 1
ATOM 1875 C C . THR A 1 226 ? 6.669 9.408 17.391 1.00 88.25 226 THR A C 1
ATOM 1877 O O . THR A 1 226 ? 7.798 9.634 17.805 1.00 88.25 226 THR A O 1
ATOM 1880 N N . ALA A 1 227 ? 5.579 9.778 18.071 1.00 82.19 227 ALA A N 1
ATOM 1881 C CA . ALA A 1 227 ? 5.639 10.506 19.337 1.00 82.19 227 ALA A CA 1
ATOM 1882 C C . ALA A 1 227 ? 6.113 9.646 20.523 1.00 82.19 227 ALA A C 1
ATOM 1884 O O . ALA A 1 227 ? 6.548 10.203 21.518 1.00 82.19 227 ALA A O 1
ATOM 1885 N N . LYS A 1 228 ? 6.040 8.309 20.431 1.00 74.75 228 LYS A N 1
ATOM 1886 C CA . LYS A 1 228 ? 6.516 7.379 21.476 1.00 74.75 228 LYS A CA 1
ATOM 1887 C C . LYS A 1 228 ? 8.011 7.057 21.387 1.00 74.75 228 LYS A C 1
ATOM 1889 O O . LYS A 1 228 ? 8.523 6.354 22.249 1.00 74.75 228 LYS A O 1
ATOM 1894 N N . GLN A 1 229 ? 8.679 7.476 20.312 1.00 62.72 229 GLN A N 1
ATOM 1895 C CA . GLN A 1 229 ? 10.106 7.216 20.081 1.00 62.72 229 GLN A CA 1
ATOM 1896 C C . GLN A 1 229 ? 11.022 8.303 20.667 1.00 62.72 229 GLN A C 1
ATOM 1898 O O . GLN A 1 229 ? 12.240 8.182 20.559 1.00 62.72 229 GLN A O 1
ATOM 1903 N N . TYR A 1 230 ? 10.436 9.331 21.281 1.00 49.69 230 TYR A N 1
ATOM 1904 C CA . TYR A 1 230 ? 11.103 10.425 21.985 1.00 49.69 230 TYR A CA 1
ATOM 1905 C C . TYR A 1 230 ? 10.667 10.418 23.448 1.00 49.69 230 TYR A C 1
ATOM 1907 O O . TYR A 1 230 ? 11.514 10.766 24.297 1.00 49.69 230 TYR A O 1
#

Sequence (230 aa):
MDKIAFGRLIRRGQLFRTQKEIREALSWKVGYRREMYSASSISRAFDHLLEDGMIKEPEQSTLGFLITICHYDYYQNPENFKTTTKERRTGTRTKTQTKSGQTEESHCQQGFDCIRQYANENANNEGTKSRVQLINNNENNEITITYSEEQKRSFQKFQAWIAANCPSVAKMKEPFTIDQFIRLKNKLDWKKIADICEQMENWEPLLKKRTNAYKTFNTFYKKAETAKQY